Protein AF-0000000075737138 (afdb_homodimer)

Secondary structure (DSSP, 8-state):
--HHHHS-HHHHHHHHHHHHHHHHHHHHHHH-HHHHHHHHHHHHHHHHHHHHHHHHHTSTT---HHHHHTTHHHHHGGGTEEEEEEEEETTEEEEEEEEEHHHHHHHHTT-GGGHIIIIITHHHHHHHHH-TTEEEE----TTTT-SSEEEEEEE-HHHH-/--HHHHS-HHHHHHHHHHHHHHHHHHHHHHH-HHHHHHHHHHHHHHHHHHHHHHHHHTSTT---HHHHHTTHHHHHGGGTEEEEEEEEETTEEEEEEEEEHHHHHHHHTT-GGGHIIIIITHHHHHHHHH-TTEEEE----TTTT-SSEEEEEEE-HHHH-

Foldseek 3Di:
DPPVVPDAPLRVLLVVVVVVVVVLVVCCVVPNNVVSLVVLLVVQLVVLLVLLQVVQVPDPPGFAQQVVVVCVCSCCPPNQWDKAWDDDDRFWTKIKTQDGVLLVSCVVVVNLVNSCSSPVSSVQSNCCNNPVQKGWDWDDPVSVPDNITITIIGGHPVNVD/DPPVVPDAPLRVLLVVVVVVVVVLVVCCVVPNNVVSLVVLLVVQLVVLLVLLQVVQVPDPPGFAQQVVVVCVCRCCPPNQWDKAWDDDDRFWTKIKTQDGVLLVSCVVVVNLVNSCSSPVSSVQSNCCNNPVQKGWDWDDPVSVPDNITITIIGGHPVRVD

InterPro domains:
  IPR026002 L-2-amino-thiazoline-4-carboxylic acid hydrolase-like [PF14196] (12-153)

Organism: Rhodopseudomonas palustris (strain ATCC BAA-98 / CGA009) (NCBI:txid258594)

pLDDT: mean 94.56, std 11.15, range [40.03, 98.88]

Nearest PDB structures (foldseek):
  2pwn-assembly1_A-2  TM=5.783E-01  e=2.323E-04  Mus musculus
  2j3t-assembly1_A  TM=5.320E-01  e=1.840E-03  Mus musculus
  2c0j-assembly1_B  TM=4.784E-01  e=2.064E-03  Homo sapiens
  6bde-assembly1_A  TM=4.720E-01  e=4.114E-03  Kordia algicida OT-1
  6bdd-assembly1_A  TM=3.733E-01  e=5.808E-03  Kordia algicida OT-1

Solvent-accessible surface area (backbone atoms only — not comparable to full-atom values): 16900 Å² total; per-residue (Å²): 123,60,75,72,69,67,52,49,52,67,57,49,49,52,53,34,46,65,56,45,48,45,39,46,54,44,34,28,74,76,63,32,61,69,56,31,50,50,47,48,32,51,22,42,33,55,52,19,23,51,49,15,35,55,57,24,73,67,35,84,96,54,49,44,65,59,63,50,60,65,49,48,56,59,66,32,49,92,71,25,41,43,73,49,79,76,44,80,49,90,56,30,43,26,34,34,34,69,43,50,48,62,49,52,48,26,45,75,70,73,36,49,92,48,35,48,42,74,50,61,47,27,55,59,24,21,42,46,33,32,33,72,51,41,44,77,49,66,90,40,33,51,73,79,69,36,90,32,24,46,44,38,34,35,50,40,69,87,62,73,108,123,59,75,72,68,67,53,50,54,68,58,48,49,50,53,33,47,63,55,45,49,44,37,48,54,42,34,28,75,74,63,32,61,69,54,32,49,51,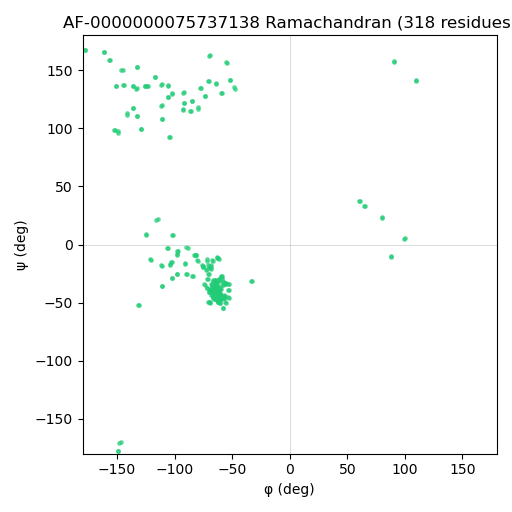47,49,31,50,22,40,33,54,50,21,24,50,49,15,34,56,55,22,72,67,35,83,97,54,51,45,65,59,62,49,59,65,48,49,58,58,66,31,49,92,71,26,39,42,72,48,80,74,43,80,46,90,56,30,44,26,34,35,34,68,44,51,49,64,49,53,48,26,45,75,71,72,35,48,91,48,36,48,43,75,50,60,47,26,56,58,24,21,41,46,34,31,34,72,52,40,44,78,49,64,91,42,34,52,73,79,68,36,90,32,24,47,45,38,35,34,50,40,70,86,64,73,108

Structure (mmCIF, N/CA/C/O backbone):
data_AF-0000000075737138-model_v1
#
loop_
_entity.id
_entity.type
_entity.pdbx_description
1 polymer 'L-2-amino-thiazoline-4-carboxylic acid hydrolase'
#
loop_
_atom_site.group_PDB
_atom_site.id
_atom_site.type_symbol
_atom_site.label_atom_id
_atom_site.label_alt_id
_atom_site.label_comp_id
_atom_site.label_asym_id
_atom_site.label_entity_id
_atom_site.label_seq_id
_atom_site.pdbx_PDB_ins_code
_atom_site.Cartn_x
_atom_site.Cartn_y
_atom_site.Cartn_z
_atom_site.occupancy
_atom_site.B_iso_or_equiv
_atom_site.auth_seq_id
_atom_site.auth_comp_id
_atom_site.auth_asym_id
_atom_site.auth_atom_id
_atom_site.pdbx_PDB_model_num
ATOM 1 N N . MET A 1 1 ? 19.25 6.43 -5.707 1 40.03 1 MET A N 1
ATOM 2 C CA . MET A 1 1 ? 18.047 6.453 -4.887 1 40.03 1 MET A CA 1
ATOM 3 C C . MET A 1 1 ? 17.078 5.367 -5.328 1 40.03 1 MET A C 1
ATOM 5 O O . MET A 1 1 ? 16.922 5.113 -6.523 1 40.03 1 MET A O 1
ATOM 9 N N . SER A 1 2 ? 16.781 4.383 -4.5 1 48.22 2 SER A N 1
ATOM 10 C CA . SER A 1 2 ? 15.93 3.275 -4.918 1 48.22 2 SER A CA 1
ATOM 11 C C . SER A 1 2 ? 14.672 3.777 -5.617 1 48.22 2 SER A C 1
ATOM 13 O O . SER A 1 2 ? 14.242 4.914 -5.395 1 48.22 2 SER A O 1
ATOM 15 N N . ALA A 1 3 ? 14.32 3.162 -6.773 1 47.66 3 ALA A N 1
ATOM 16 C CA . ALA A 1 3 ? 13.133 3.531 -7.539 1 47.66 3 ALA A CA 1
ATOM 17 C C . ALA A 1 3 ? 12.008 4.008 -6.617 1 47.66 3 ALA A C 1
ATOM 19 O O . ALA A 1 3 ? 11.273 4.941 -6.953 1 47.66 3 ALA A O 1
ATOM 20 N N . ASP A 1 4 ? 12 3.426 -5.426 1 54.06 4 ASP A N 1
ATOM 21 C CA . ASP A 1 4 ? 10.953 3.789 -4.477 1 54.06 4 ASP A CA 1
ATOM 22 C C . ASP A 1 4 ? 11.219 5.164 -3.869 1 54.06 4 ASP A C 1
ATOM 24 O O . ASP A 1 4 ? 10.281 5.855 -3.455 1 54.06 4 ASP A O 1
ATOM 28 N N . GLN A 1 5 ? 12.469 5.578 -3.994 1 59.56 5 GLN A N 1
ATOM 29 C CA . GLN A 1 5 ? 12.812 6.887 -3.447 1 59.56 5 GLN A CA 1
ATOM 30 C C . GLN A 1 5 ? 12.438 8.008 -4.418 1 59.56 5 GLN A C 1
ATOM 32 O O . GLN A 1 5 ? 12.273 9.156 -4.012 1 59.56 5 GLN A O 1
ATOM 37 N N . GLU A 1 6 ? 12.102 7.551 -5.492 1 67.44 6 GLU A N 1
ATOM 38 C CA . GLU A 1 6 ? 11.836 8.57 -6.5 1 67.44 6 GLU A CA 1
ATOM 39 C C . GLU A 1 6 ? 10.336 8.719 -6.758 1 67.44 6 GLU A C 1
ATOM 41 O O . GLU A 1 6 ? 9.898 9.68 -7.391 1 67.44 6 GLU A O 1
ATOM 46 N N . LEU A 1 7 ? 9.648 7.945 -6.137 1 86.81 7 LEU A N 1
ATOM 47 C CA . LEU A 1 7 ? 8.203 7.984 -6.348 1 86.81 7 LEU A CA 1
ATOM 48 C C . LEU A 1 7 ? 7.57 9.125 -5.559 1 86.81 7 LEU A C 1
ATOM 50 O O . LEU A 1 7 ? 7.832 9.281 -4.363 1 86.81 7 LEU A O 1
ATOM 54 N N . GLY A 1 8 ? 6.977 10.078 -6.242 1 91.06 8 GLY A N 1
ATOM 55 C CA . GLY A 1 8 ? 6.254 11.141 -5.559 1 91.06 8 GLY A CA 1
ATOM 56 C C . GLY A 1 8 ? 5.199 10.617 -4.605 1 91.06 8 GLY A C 1
ATOM 57 O O . GLY A 1 8 ? 4.688 9.516 -4.777 1 91.06 8 GLY A O 1
ATOM 58 N N . ILE A 1 9 ? 4.883 11.43 -3.652 1 95.25 9 ILE A N 1
ATOM 59 C CA . ILE A 1 9 ? 3.973 11.031 -2.586 1 95.25 9 ILE A CA 1
ATOM 60 C C . ILE A 1 9 ? 2.611 10.664 -3.176 1 95.25 9 ILE A C 1
ATOM 62 O O . ILE A 1 9 ? 1.966 9.719 -2.727 1 95.25 9 ILE A O 1
ATOM 66 N N . LEU A 1 10 ? 2.15 11.406 -4.215 1 96.69 10 LEU A N 1
ATOM 67 C CA . LEU A 1 10 ? 0.867 11.117 -4.844 1 96.69 10 LEU A CA 1
ATOM 68 C C . LEU A 1 10 ? 0.854 9.711 -5.434 1 96.69 10 LEU A C 1
ATOM 70 O O . LEU A 1 10 ? -0.086 8.945 -5.211 1 96.69 10 LEU A O 1
ATOM 74 N N . ALA A 1 11 ? 1.879 9.383 -6.145 1 95.75 11 ALA A N 1
ATOM 75 C CA . ALA A 1 11 ? 1.975 8.055 -6.746 1 95.75 11 ALA A CA 1
ATOM 76 C C . ALA A 1 11 ? 2.076 6.969 -5.672 1 95.75 11 ALA A C 1
ATOM 78 O O . ALA A 1 11 ? 1.484 5.898 -5.809 1 95.75 11 ALA A O 1
ATOM 79 N N . ARG A 1 12 ? 2.801 7.23 -4.605 1 96.06 12 ARG A N 1
ATOM 80 C CA . ARG A 1 12 ? 2.924 6.293 -3.498 1 96.06 12 ARG A CA 1
ATOM 81 C C . ARG A 1 12 ? 1.571 6.039 -2.84 1 96.06 12 ARG A C 1
ATOM 83 O O . ARG A 1 12 ? 1.22 4.895 -2.551 1 96.06 12 ARG A O 1
ATOM 90 N N . ARG A 1 13 ? 0.84 7.109 -2.668 1 97.38 13 ARG A N 1
ATOM 91 C CA . ARG A 1 13 ? -0.48 6.996 -2.057 1 97.38 13 ARG A CA 1
ATOM 92 C C . ARG A 1 13 ? -1.426 6.191 -2.941 1 97.38 13 ARG A C 1
ATOM 94 O O . ARG A 1 13 ? -2.293 5.473 -2.439 1 97.38 13 ARG A O 1
ATOM 101 N N . ARG A 1 14 ? -1.269 6.348 -4.238 1 97.19 14 ARG A N 1
ATOM 102 C CA . ARG A 1 14 ? -2.098 5.57 -5.156 1 97.19 14 ARG A CA 1
ATOM 103 C C . ARG A 1 14 ? -1.817 4.078 -5.016 1 97.19 14 ARG A C 1
ATOM 105 O O . ARG A 1 14 ? -2.746 3.27 -4.973 1 97.19 14 ARG A O 1
ATOM 112 N N . ILE A 1 15 ? -0.57 3.721 -4.926 1 96.62 15 ILE A N 1
ATOM 113 C CA . ILE A 1 15 ? -0.183 2.326 -4.75 1 96.62 15 ILE A CA 1
ATOM 114 C C . ILE A 1 15 ? -0.725 1.804 -3.422 1 96.62 15 ILE A C 1
ATOM 116 O O . ILE A 1 15 ? -1.31 0.719 -3.365 1 96.62 15 ILE A O 1
ATOM 120 N N . GLU A 1 16 ? -0.57 2.586 -2.361 1 97.75 16 GLU A N 1
ATOM 121 C CA . GLU A 1 16 ? -1.092 2.213 -1.051 1 97.75 16 GLU A CA 1
ATOM 122 C C . GLU A 1 16 ? -2.607 2.037 -1.09 1 97.75 16 GLU A C 1
ATOM 124 O O . GLU A 1 16 ? -3.137 1.047 -0.581 1 97.75 16 GLU A O 1
ATOM 129 N N . ALA A 1 17 ? -3.268 2.949 -1.736 1 98.25 17 ALA A N 1
ATOM 130 C CA . ALA A 1 17 ? -4.727 2.895 -1.829 1 98.25 17 ALA A CA 1
ATOM 131 C C . ALA A 1 17 ? -5.18 1.645 -2.578 1 98.25 17 ALA A C 1
ATOM 133 O O . ALA A 1 17 ? -6.234 1.084 -2.279 1 98.25 17 ALA A O 1
ATOM 134 N N . GLY A 1 18 ? -4.414 1.254 -3.535 1 97 18 GLY A N 1
ATOM 135 C CA . GLY A 1 18 ? -4.73 0.067 -4.312 1 97 18 GLY A CA 1
ATOM 136 C C . GLY A 1 18 ? -4.863 -1.184 -3.463 1 97 18 GLY A C 1
ATOM 137 O O . GLY A 1 18 ? -5.668 -2.068 -3.773 1 97 18 GLY A O 1
ATOM 138 N N . VAL A 1 19 ? -4.113 -1.251 -2.381 1 97.38 19 VAL A N 1
ATOM 139 C CA . VAL A 1 19 ? -4.199 -2.438 -1.538 1 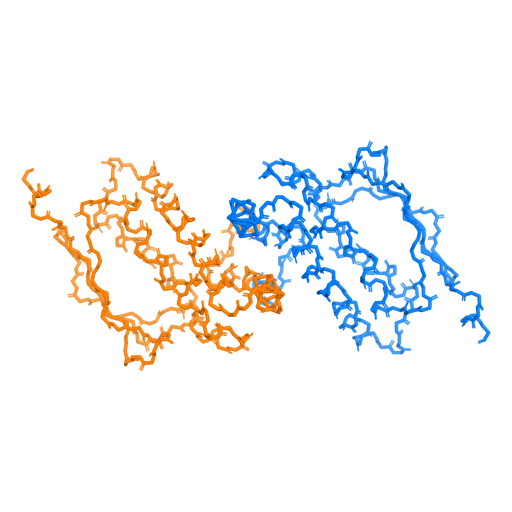97.38 19 VAL A CA 1
ATOM 140 C C . VAL A 1 19 ? -5.133 -2.168 -0.361 1 97.38 19 VAL A C 1
ATOM 142 O O . VAL A 1 19 ? -5.73 -3.096 0.193 1 97.38 19 VAL A O 1
ATOM 145 N N . ILE A 1 20 ? -5.301 -0.949 0.048 1 98.5 20 ILE A N 1
ATOM 146 C CA . ILE A 1 20 ? -6.207 -0.611 1.141 1 98.5 20 ILE A CA 1
ATOM 147 C C . ILE A 1 20 ? -7.648 -0.879 0.719 1 98.5 20 ILE A C 1
ATOM 149 O O . ILE A 1 20 ? -8.461 -1.34 1.522 1 98.5 20 ILE A O 1
ATOM 153 N N . LYS A 1 21 ? -7.965 -0.62 -0.532 1 98.5 21 LYS A N 1
ATOM 154 C CA . LYS A 1 21 ? -9.344 -0.729 -1.012 1 98.5 21 LYS A CA 1
ATOM 155 C C . LYS A 1 21 ? -9.891 -2.135 -0.79 1 98.5 21 LYS A C 1
ATOM 157 O O . LYS A 1 21 ? -10.914 -2.311 -0.126 1 98.5 21 LYS A O 1
ATOM 162 N N . PRO A 1 22 ? -9.219 -3.176 -1.273 1 98.44 22 PRO A N 1
ATOM 163 C CA . PRO A 1 22 ? -9.781 -4.504 -1.024 1 98.44 22 PRO A CA 1
ATOM 164 C C . PRO A 1 22 ? -9.797 -4.871 0.458 1 98.44 22 PRO A C 1
ATOM 166 O O . PRO A 1 22 ? -10.688 -5.602 0.907 1 98.44 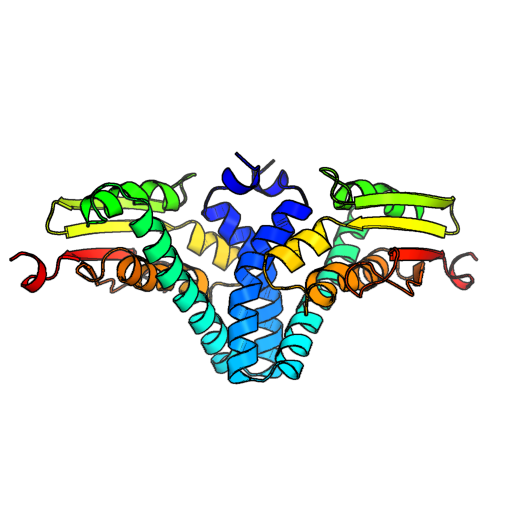22 PRO A O 1
ATOM 169 N N . ILE A 1 23 ? -8.852 -4.422 1.265 1 98.69 23 ILE A N 1
ATOM 170 C CA . ILE A 1 23 ? -8.867 -4.676 2.701 1 98.69 23 ILE A CA 1
ATOM 171 C C . ILE A 1 23 ? -10.086 -3.994 3.328 1 98.69 23 ILE A C 1
ATOM 173 O O . ILE A 1 23 ? -10.82 -4.613 4.098 1 98.69 23 ILE A O 1
ATOM 177 N N . TYR A 1 24 ? -10.312 -2.756 2.943 1 98.88 24 TYR A N 1
ATOM 178 C CA . TYR A 1 24 ? -11.445 -1.994 3.455 1 98.88 24 TYR A CA 1
ATOM 179 C C . TYR A 1 24 ? -12.758 -2.666 3.09 1 98.88 24 TYR A C 1
ATOM 181 O O . TYR A 1 24 ? -13.641 -2.816 3.938 1 98.88 24 TYR A O 1
ATOM 189 N N . GLU A 1 25 ? -12.898 -3.1 1.864 1 98.62 25 GLU A N 1
ATOM 190 C CA . GLU A 1 25 ? -14.117 -3.764 1.415 1 98.62 25 GLU A CA 1
ATOM 191 C C . GLU A 1 25 ? -14.359 -5.055 2.191 1 98.62 25 GLU A C 1
ATOM 193 O O . GLU A 1 25 ? -15.492 -5.352 2.576 1 98.62 25 GLU A O 1
ATOM 198 N N 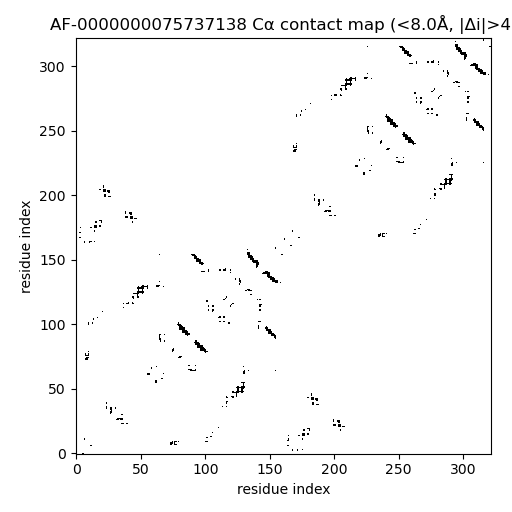. THR A 1 26 ? -13.32 -5.777 2.424 1 98.81 26 THR A N 1
ATOM 199 C CA . THR A 1 26 ? -13.438 -7.004 3.201 1 98.81 26 THR A CA 1
ATOM 200 C C . THR A 1 26 ? -13.828 -6.699 4.645 1 98.81 26 THR A C 1
ATOM 202 O O . THR A 1 26 ? -14.688 -7.371 5.215 1 98.81 26 THR A O 1
ATOM 205 N N . LEU A 1 27 ? -13.211 -5.66 5.262 1 98.88 27 LEU A N 1
ATOM 206 C CA . LEU A 1 27 ? -13.562 -5.258 6.617 1 98.88 27 LEU A CA 1
ATOM 207 C C . LEU A 1 27 ? -15.023 -4.82 6.691 1 98.88 27 LEU A C 1
ATOM 209 O O . LEU A 1 27 ? -15.734 -5.176 7.633 1 98.88 27 LEU A O 1
ATOM 213 N N . CYS A 1 28 ? -15.461 -4.109 5.684 1 98.81 28 CYS A N 1
ATOM 214 C CA . CYS A 1 28 ? -16.844 -3.662 5.656 1 98.81 28 CYS A CA 1
ATOM 215 C C . CYS A 1 28 ? -17.797 -4.848 5.621 1 98.81 28 CYS A C 1
ATOM 217 O O . CYS A 1 28 ? -18.812 -4.859 6.324 1 98.81 28 CYS A O 1
ATOM 219 N N . ALA A 1 29 ? -17.438 -5.816 4.805 1 98.69 29 ALA A N 1
ATOM 220 C CA . ALA A 1 29 ? -18.312 -6.98 4.637 1 98.69 29 ALA A CA 1
ATOM 221 C C . ALA A 1 29 ? -18.422 -7.777 5.934 1 98.69 29 ALA A C 1
ATOM 223 O O . ALA A 1 29 ? -19.484 -8.305 6.254 1 98.69 29 ALA A O 1
ATOM 224 N N . HIS A 1 30 ? -17.359 -7.75 6.742 1 98.69 30 HIS A N 1
ATOM 225 C CA . HIS A 1 30 ? -17.344 -8.633 7.906 1 98.69 30 HIS A CA 1
ATOM 226 C C . HIS A 1 30 ? -17.672 -7.867 9.18 1 98.69 30 HIS A C 1
ATOM 228 O O . HIS A 1 30 ? -18.25 -8.43 10.109 1 98.69 30 HIS A O 1
ATOM 234 N N . LEU A 1 31 ? -17.328 -6.527 9.203 1 98.62 31 LEU A N 1
ATOM 235 C CA . LEU A 1 31 ? -17.391 -5.82 10.477 1 98.62 31 LEU A CA 1
ATOM 236 C C . LEU A 1 31 ? -18.359 -4.637 10.391 1 98.62 31 LEU A C 1
ATOM 238 O O . LEU A 1 31 ? -18.75 -4.07 11.414 1 98.62 31 LEU A O 1
ATOM 242 N N . GLY A 1 32 ? -18.781 -4.242 9.203 1 98.5 32 GLY A N 1
ATOM 243 C CA . GLY A 1 32 ? -19.547 -3.025 8.984 1 98.5 32 GLY A CA 1
ATOM 244 C C . GLY A 1 32 ? -18.688 -1.816 8.695 1 98.5 32 GLY A C 1
ATOM 245 O O . GLY A 1 32 ? -17.516 -1.775 9.102 1 98.5 32 GLY A O 1
ATOM 246 N N . LYS A 1 33 ? -19.281 -0.834 8.047 1 98.38 33 LYS A N 1
ATOM 247 C CA . LYS A 1 33 ? -18.562 0.348 7.57 1 98.38 33 LYS A CA 1
ATOM 248 C C . LYS A 1 33 ? -17.969 1.14 8.734 1 98.38 33 LYS A C 1
ATOM 250 O O . LYS A 1 33 ? -16.828 1.572 8.672 1 98.38 33 LYS A O 1
ATOM 255 N N . GLU A 1 34 ? -18.703 1.299 9.789 1 98.44 34 GLU A N 1
ATOM 256 C CA . GLU A 1 34 ? -18.266 2.127 10.906 1 98.44 34 GLU A CA 1
ATOM 257 C C . GLU A 1 34 ? -17 1.561 11.555 1 98.44 34 GLU A C 1
ATOM 259 O O . GLU A 1 34 ? -16.031 2.283 11.758 1 98.44 34 GLU A O 1
ATOM 264 N N . GLN A 1 35 ? -17.031 0.262 11.82 1 98.5 35 GLN A N 1
ATOM 265 C CA . GLN A 1 35 ? -15.867 -0.37 12.445 1 98.5 35 GLN A CA 1
ATOM 266 C C . GLN A 1 35 ? -14.688 -0.416 11.484 1 98.5 35 GLN A C 1
ATOM 268 O O . GLN A 1 35 ? -13.539 -0.198 11.891 1 98.5 35 GLN A O 1
ATOM 273 N N . ALA A 1 36 ? -14.953 -0.692 10.227 1 98.81 36 ALA A N 1
ATOM 274 C CA . ALA A 1 36 ? -13.898 -0.705 9.219 1 98.81 36 ALA A CA 1
ATOM 275 C C . ALA A 1 36 ? -13.188 0.647 9.148 1 98.81 36 ALA A C 1
ATOM 277 O O . ALA A 1 36 ? -11.961 0.713 9.156 1 98.81 36 ALA A O 1
ATOM 278 N N . GLN A 1 37 ? -13.961 1.697 9.156 1 98.69 37 GLN A N 1
ATOM 279 C CA . GLN A 1 37 ? -13.414 3.045 9.062 1 98.69 37 GLN A CA 1
ATOM 280 C C . GLN A 1 37 ? -12.625 3.41 10.328 1 98.69 37 GLN A C 1
ATOM 282 O O . GLN A 1 37 ? -11.57 4.039 10.242 1 98.69 37 GLN A O 1
ATOM 287 N N . SER A 1 38 ? -13.148 3.004 11.406 1 98.56 38 SER A N 1
ATOM 288 C CA . SER A 1 38 ? -12.453 3.273 12.664 1 98.56 38 SER A CA 1
ATOM 289 C C . SER A 1 38 ? -11.086 2.605 12.695 1 98.56 38 SER A C 1
ATOM 291 O O . SER A 1 38 ? -10.094 3.236 13.062 1 98.56 38 SER A O 1
ATOM 293 N N . LEU A 1 39 ? -11 1.347 12.281 1 98.62 39 LEU A N 1
ATOM 294 C CA . LEU A 1 39 ? -9.758 0.582 12.312 1 98.62 39 LEU A CA 1
ATOM 295 C C . LEU A 1 39 ? -8.742 1.143 11.32 1 98.62 39 LEU A C 1
ATOM 297 O O . LEU A 1 39 ? -7.574 1.335 11.656 1 98.62 39 LEU A O 1
ATOM 301 N N . ILE A 1 40 ? -9.172 1.48 10.125 1 98.62 40 ILE A N 1
ATOM 302 C CA . ILE A 1 40 ? -8.297 2.055 9.102 1 98.62 40 ILE A CA 1
ATOM 303 C C . ILE A 1 40 ? -7.828 3.436 9.547 1 98.62 40 ILE A C 1
ATOM 305 O O . ILE A 1 40 ? -6.641 3.752 9.453 1 98.62 40 ILE A O 1
ATOM 309 N N . GLY A 1 41 ? -8.773 4.215 10.039 1 98.38 41 GLY A N 1
ATOM 310 C CA . GLY A 1 41 ? -8.43 5.547 10.516 1 98.38 41 GLY A CA 1
ATOM 311 C C . GLY A 1 41 ? -7.387 5.535 11.617 1 98.38 41 GLY A C 1
ATOM 312 O O . GLY A 1 41 ? -6.438 6.32 11.586 1 98.38 41 GLY A O 1
ATOM 313 N N . GLU A 1 42 ? -7.59 4.664 12.562 1 98.12 42 GLU A N 1
ATOM 314 C CA . GLU A 1 42 ? -6.645 4.543 13.664 1 98.12 42 GLU A CA 1
ATOM 315 C C . GLU A 1 42 ? -5.258 4.156 13.164 1 98.12 42 GLU A C 1
ATOM 317 O O . GLU A 1 42 ? -4.254 4.754 13.57 1 98.12 42 GLU A O 1
ATOM 322 N N . ALA A 1 43 ? -5.191 3.166 12.328 1 98 43 ALA A N 1
ATOM 323 C CA . ALA A 1 43 ? -3.914 2.695 11.797 1 98 43 ALA A CA 1
ATOM 324 C C . ALA A 1 43 ? -3.172 3.818 11.078 1 98 43 ALA A C 1
ATOM 326 O O . ALA A 1 43 ? -1.983 4.039 11.32 1 98 43 ALA A O 1
ATOM 327 N N . ILE A 1 44 ? -3.896 4.539 10.25 1 97.81 44 ILE A N 1
ATOM 328 C CA . ILE A 1 44 ? -3.293 5.574 9.422 1 97.81 44 ILE A CA 1
ATOM 329 C C . ILE A 1 44 ? -2.852 6.746 10.289 1 97.81 44 ILE A C 1
ATOM 331 O O . ILE A 1 44 ? -1.769 7.305 10.094 1 97.81 44 ILE A O 1
ATOM 335 N N . ALA A 1 45 ? -3.664 7.113 11.273 1 96.56 45 ALA A N 1
ATOM 336 C CA . ALA A 1 45 ? -3.338 8.227 12.156 1 96.56 45 ALA A CA 1
ATOM 337 C C . ALA A 1 45 ? -2.037 7.969 12.906 1 96.56 45 ALA A C 1
ATOM 339 O O . ALA A 1 45 ? -1.204 8.867 13.055 1 96.56 45 ALA A O 1
ATOM 340 N N . LYS A 1 46 ? -1.884 6.785 13.352 1 94.81 46 LYS A N 1
ATOM 341 C CA . LYS A 1 46 ? -0.673 6.426 14.086 1 94.81 46 LYS A CA 1
ATOM 342 C C . LYS A 1 46 ? 0.563 6.551 13.203 1 94.81 46 LYS A C 1
ATOM 344 O O . LYS A 1 46 ? 1.609 7.027 13.648 1 94.81 46 LYS A O 1
ATOM 349 N N . THR A 1 47 ? 0.419 6.176 12.031 1 96.88 47 THR A N 1
ATOM 350 C CA . THR A 1 47 ? 1.55 6.238 11.109 1 96.88 47 THR A CA 1
ATOM 351 C C . THR A 1 47 ? 1.927 7.684 10.805 1 96.88 47 THR A C 1
ATOM 353 O O . THR A 1 47 ? 3.104 8 10.625 1 96.88 47 THR A O 1
ATOM 356 N N . ALA A 1 48 ? 0.945 8.586 10.758 1 97.56 48 ALA A N 1
ATOM 357 C CA . ALA A 1 48 ? 1.193 9.992 10.453 1 97.56 48 ALA A CA 1
ATOM 358 C C . ALA A 1 48 ? 2.014 10.664 11.555 1 97.56 48 ALA A C 1
ATOM 360 O O . ALA A 1 48 ? 2.918 11.453 11.273 1 97.56 48 ALA A O 1
ATOM 361 N N . VAL A 1 49 ? 1.718 10.336 12.836 1 97.75 49 VAL A N 1
ATOM 362 C CA . VAL A 1 49 ? 2.461 10.883 13.961 1 97.75 49 VAL A CA 1
ATOM 363 C C . VAL A 1 49 ? 3.914 10.422 13.898 1 97.75 49 VAL A C 1
ATOM 365 O O . VAL A 1 49 ? 4.836 11.219 14.047 1 97.75 49 VAL A O 1
ATOM 368 N N . GLU A 1 50 ? 4.074 9.148 13.633 1 97.38 50 GLU A N 1
ATOM 369 C CA . GLU A 1 50 ? 5.414 8.578 13.539 1 97.38 50 GLU A CA 1
ATOM 370 C C . GLU A 1 50 ? 6.203 9.195 12.391 1 97.38 50 GLU A C 1
ATOM 372 O O . GLU A 1 50 ? 7.395 9.484 12.531 1 97.38 50 GLU A O 1
ATOM 377 N N . ALA A 1 51 ? 5.543 9.367 11.281 1 97.38 51 ALA A N 1
ATOM 378 C CA . ALA A 1 51 ? 6.195 10.016 10.148 1 97.38 51 ALA A CA 1
ATOM 379 C C . ALA A 1 51 ? 6.656 11.422 10.508 1 97.38 51 ALA A C 1
ATOM 381 O O . ALA A 1 51 ? 7.773 11.82 10.172 1 97.38 51 ALA A O 1
ATOM 382 N N . GLY A 1 52 ? 5.762 12.18 11.156 1 98.12 52 GLY A N 1
ATOM 383 C CA . GLY A 1 52 ? 6.156 13.5 11.617 1 98.12 52 GLY A CA 1
ATOM 384 C C . GLY A 1 52 ? 7.414 13.484 12.469 1 98.12 52 GLY A C 1
ATOM 385 O O . GLY A 1 52 ? 8.328 14.281 12.25 1 98.12 52 GLY A O 1
ATOM 386 N N . ARG A 1 53 ? 7.473 12.539 13.406 1 98.12 53 ARG A N 1
ATOM 387 C CA . ARG A 1 53 ? 8.633 12.406 14.281 1 98.12 53 ARG A CA 1
ATOM 388 C C . ARG A 1 53 ? 9.883 12.062 13.484 1 98.12 53 ARG A C 1
ATOM 390 O O . ARG A 1 53 ? 10.961 12.602 13.75 1 98.12 53 ARG A O 1
ATOM 397 N N . ASP A 1 54 ? 9.703 11.172 12.586 1 97.5 54 ASP A N 1
ATOM 398 C CA . ASP A 1 54 ? 10.836 10.75 11.773 1 97.5 54 ASP A CA 1
ATOM 399 C C . ASP A 1 54 ? 11.398 11.922 10.969 1 97.5 54 ASP A C 1
ATOM 401 O O . ASP A 1 54 ? 12.617 12.094 10.875 1 97.5 54 ASP A O 1
ATOM 405 N N . PHE A 1 55 ? 10.547 12.719 10.352 1 97.62 55 PHE A N 1
ATOM 406 C CA . PHE A 1 55 ? 10.984 13.875 9.578 1 97.62 55 PHE A CA 1
ATOM 407 C C . PHE A 1 55 ? 11.648 14.914 10.477 1 97.62 55 PHE A C 1
ATOM 409 O O . PHE A 1 55 ? 12.664 15.5 10.109 1 97.62 55 PHE A O 1
ATOM 416 N N . ALA A 1 56 ? 11.031 15.117 11.648 1 98.25 56 ALA A N 1
ATOM 417 C CA . ALA A 1 56 ? 11.586 16.094 12.586 1 98.25 56 ALA A CA 1
ATOM 418 C C . ALA A 1 56 ? 13 15.711 13 1 98.25 56 ALA A C 1
ATOM 420 O O . ALA A 1 56 ? 13.875 16.578 13.117 1 98.25 56 ALA A O 1
ATOM 421 N N . ALA A 1 57 ? 13.234 14.414 13.172 1 97.81 57 ALA A N 1
ATOM 422 C CA . ALA A 1 57 ? 14.516 13.898 13.648 1 97.81 57 ALA A CA 1
ATOM 423 C C . ALA A 1 57 ? 15.625 14.141 12.625 1 97.81 57 ALA A C 1
ATOM 425 O O . ALA A 1 57 ? 16.812 14.117 12.969 1 97.81 57 ALA A O 1
ATOM 426 N N . ARG A 1 58 ? 15.227 14.469 11.445 1 96.44 58 ARG A N 1
ATOM 427 C CA . ARG A 1 58 ? 16.203 14.633 10.375 1 96.44 58 ARG A CA 1
ATOM 428 C C . ARG A 1 58 ? 16.578 16.094 10.195 1 96.44 58 ARG A C 1
ATOM 430 O O . ARG A 1 58 ? 17.453 16.422 9.398 1 96.44 58 ARG A O 1
ATOM 437 N N . VAL A 1 59 ? 15.953 16.984 10.875 1 97.06 59 VAL A N 1
ATOM 438 C CA . VAL A 1 59 ? 16.188 18.406 10.711 1 97.06 59 VAL A CA 1
ATOM 439 C C . VAL A 1 59 ? 17.359 18.844 11.594 1 97.06 59 VAL A C 1
ATOM 441 O O . VAL A 1 59 ? 17.266 18.812 12.82 1 97.06 59 VAL A O 1
ATOM 444 N N . PRO A 1 60 ? 18.391 19.25 10.922 1 94.31 60 PRO A N 1
ATOM 445 C CA . PRO A 1 60 ? 19.469 19.797 11.742 1 94.31 60 PRO A CA 1
ATOM 446 C C . PRO A 1 60 ? 19.047 20.984 12.586 1 94.31 60 PRO A C 1
ATOM 448 O O . PRO A 1 60 ? 18.438 21.922 12.07 1 94.31 60 PRO A O 1
ATOM 451 N N . GLY A 1 61 ? 19.344 21.031 13.945 1 93.69 61 GLY A N 1
ATOM 452 C CA . GLY A 1 61 ? 19.031 22.156 14.812 1 93.69 61 GLY A CA 1
ATOM 453 C C . GLY A 1 61 ? 17.641 22.078 15.414 1 93.69 61 GLY A C 1
ATOM 454 O O . GLY A 1 61 ? 17.25 22.922 16.219 1 93.69 61 GLY A O 1
ATOM 455 N N . GLY A 1 62 ? 16.828 21.125 14.914 1 95.12 62 GLY A N 1
ATOM 456 C CA . GLY A 1 62 ? 15.508 20.922 15.484 1 95.12 62 GLY A CA 1
ATOM 457 C C . GLY A 1 62 ? 14.383 21.375 14.562 1 95.12 62 GLY A C 1
ATOM 458 O O . GLY A 1 62 ? 14.508 22.391 13.883 1 95.12 62 GLY A O 1
ATOM 459 N N . ALA A 1 63 ? 13.391 20.703 14.523 1 97 63 ALA A N 1
ATOM 460 C CA . ALA A 1 63 ? 12.227 21 13.695 1 97 63 ALA A CA 1
ATOM 461 C C . ALA A 1 63 ? 11.477 22.234 14.219 1 97 63 ALA A C 1
ATOM 463 O O . ALA A 1 63 ? 11.391 22.438 15.43 1 97 63 ALA A O 1
ATOM 464 N N . ASP A 1 64 ? 11.031 23.016 13.328 1 96.5 64 ASP A N 1
ATOM 465 C CA . ASP A 1 64 ? 10.18 24.156 13.633 1 96.5 64 ASP A CA 1
ATOM 466 C C . ASP A 1 64 ? 9.211 24.453 12.484 1 96.5 64 ASP A C 1
ATOM 468 O O . ASP A 1 64 ? 9.156 23.703 11.508 1 96.5 64 ASP A O 1
ATOM 472 N N . ILE A 1 65 ? 8.422 25.516 12.641 1 97.38 65 ILE A N 1
ATOM 473 C CA . ILE A 1 65 ? 7.367 25.797 11.672 1 97.38 65 ILE A CA 1
ATOM 474 C C . ILE A 1 65 ? 7.984 26.172 10.328 1 97.38 65 ILE A C 1
ATOM 476 O O . ILE A 1 65 ? 7.422 25.875 9.273 1 97.38 65 ILE A O 1
ATOM 480 N N . ARG A 1 66 ? 9.148 26.781 10.297 1 96.06 66 ARG A N 1
ATOM 481 C CA . ARG A 1 66 ? 9.82 27.141 9.055 1 96.06 66 ARG A CA 1
ATOM 482 C C . ARG A 1 66 ? 10.305 25.906 8.312 1 96.06 66 ARG A C 1
ATOM 484 O O . ARG A 1 66 ? 10.094 25.781 7.102 1 96.06 66 ARG A O 1
ATOM 491 N N . SER A 1 67 ? 10.969 25.094 9.055 1 97.25 67 SER A N 1
ATOM 492 C CA . SER A 1 67 ? 11.422 23.844 8.43 1 97.25 67 SER A CA 1
ATOM 493 C C . SER A 1 67 ? 10.234 23 7.961 1 97.25 67 SER A C 1
ATOM 495 O O . SER A 1 67 ? 10.336 22.281 6.969 1 97.25 67 SER A O 1
ATOM 497 N N . PHE A 1 68 ? 9.109 23.094 8.656 1 98.19 68 PHE A N 1
ATOM 498 C CA . PHE A 1 68 ? 7.898 22.406 8.234 1 98.19 68 PHE A CA 1
ATOM 499 C C . PHE A 1 68 ? 7.387 22.969 6.914 1 98.19 68 PHE A C 1
ATOM 501 O O . PHE A 1 68 ? 7.031 22.219 6.008 1 98.19 68 PHE A O 1
ATOM 508 N N . ALA A 1 69 ? 7.32 24.219 6.805 1 97.88 69 ALA A N 1
ATOM 509 C CA . ALA A 1 69 ? 6.855 24.875 5.582 1 97.88 69 ALA A CA 1
ATOM 510 C C . ALA A 1 69 ? 7.676 24.422 4.379 1 97.88 69 ALA A C 1
ATOM 512 O O . ALA A 1 69 ? 7.145 24.281 3.271 1 97.88 69 ALA A O 1
ATOM 513 N N . GLU A 1 70 ? 8.914 24.156 4.598 1 96.31 70 GLU A N 1
ATOM 514 C CA . GLU A 1 70 ? 9.805 23.719 3.521 1 96.31 70 GLU A CA 1
ATOM 515 C C . GLU A 1 70 ? 9.453 22.312 3.039 1 96.31 70 GLU A C 1
ATOM 517 O O . GLU A 1 70 ? 9.82 21.922 1.931 1 96.31 70 GLU A O 1
ATOM 522 N N . LEU A 1 71 ? 8.766 21.578 3.828 1 96.5 71 LEU A N 1
ATOM 523 C CA . LEU A 1 71 ? 8.391 20.219 3.457 1 96.5 71 LEU A CA 1
ATOM 524 C C . LEU A 1 71 ? 7.195 20.203 2.514 1 96.5 71 LEU A C 1
ATOM 526 O O . LEU A 1 71 ? 6.891 19.188 1.891 1 96.5 71 LEU A O 1
ATOM 530 N N . GLN A 1 72 ? 6.531 21.312 2.406 1 96.56 72 GLN A N 1
ATOM 531 C CA . GLN A 1 72 ? 5.305 21.375 1.614 1 96.56 72 GLN A CA 1
ATOM 532 C C . GLN A 1 72 ? 5.539 20.844 0.202 1 96.56 72 GLN A C 1
ATOM 534 O O . GLN A 1 72 ? 4.656 20.219 -0.386 1 96.56 72 GLN A O 1
ATOM 539 N N . LYS A 1 73 ? 6.684 21.062 -0.324 1 95.62 73 LYS A N 1
ATOM 540 C CA . LYS A 1 73 ? 7.016 20.672 -1.688 1 95.62 73 LYS A CA 1
ATOM 541 C C . LYS A 1 73 ? 6.867 19.156 -1.867 1 95.62 73 LYS A C 1
ATOM 543 O O . LYS A 1 73 ? 6.594 18.688 -2.973 1 95.62 73 LYS A O 1
ATOM 548 N N . LEU A 1 74 ? 7.02 18.406 -0.819 1 95.12 74 LEU A N 1
ATOM 549 C CA . LEU A 1 74 ? 6.883 16.953 -0.887 1 95.12 74 LEU A CA 1
ATOM 550 C C . LEU A 1 74 ? 5.457 16.562 -1.247 1 95.12 74 LEU A C 1
ATOM 552 O O . LEU A 1 74 ? 5.242 15.633 -2.029 1 95.12 74 LEU A O 1
ATOM 556 N N . TRP A 1 75 ? 4.449 17.281 -0.747 1 96.62 75 TRP A N 1
ATOM 557 C CA . TRP A 1 75 ? 3.045 16.938 -0.947 1 96.62 75 TRP A CA 1
ATOM 558 C C . TRP A 1 75 ? 2.492 17.625 -2.193 1 96.62 75 TRP A C 1
ATOM 560 O O . TRP A 1 75 ? 1.458 17.219 -2.725 1 96.62 75 TRP A O 1
ATOM 570 N N . THR A 1 76 ? 3.201 18.641 -2.684 1 96.88 76 THR A N 1
ATOM 571 C CA . THR A 1 76 ? 2.721 19.391 -3.846 1 96.88 76 THR A CA 1
ATOM 572 C C . THR A 1 76 ? 3.391 18.891 -5.121 1 96.88 76 THR A C 1
ATOM 574 O O . THR A 1 76 ? 3.002 19.266 -6.227 1 96.88 76 THR A O 1
ATOM 577 N N . GLN A 1 77 ? 4.363 18.047 -4.941 1 94.69 77 GLN A N 1
ATOM 578 C CA . GLN A 1 77 ? 5.113 17.547 -6.086 1 94.69 77 GLN A CA 1
ATOM 579 C C . GLN A 1 77 ? 4.18 16.984 -7.156 1 94.69 77 GLN A C 1
ATOM 581 O O . GLN A 1 77 ? 3.133 16.422 -6.836 1 94.69 77 GLN A O 1
ATOM 586 N N . ASP A 1 78 ? 4.516 17.219 -8.5 1 94.25 78 ASP A N 1
ATOM 587 C CA . ASP A 1 78 ? 3.783 16.703 -9.656 1 94.25 78 ASP A CA 1
ATOM 588 C C . ASP A 1 78 ? 2.377 17.297 -9.719 1 94.25 78 ASP A C 1
ATOM 590 O O . ASP A 1 78 ? 1.419 16.609 -10.062 1 94.25 78 ASP A O 1
ATOM 594 N N . ASP A 1 79 ? 2.273 18.531 -9.281 1 95.88 79 ASP A N 1
ATOM 595 C CA . ASP A 1 79 ? 1.02 19.281 -9.328 1 95.88 79 ASP A CA 1
ATOM 596 C C . ASP A 1 79 ? -0.071 18.578 -8.523 1 95.88 79 ASP A C 1
ATOM 598 O O . ASP A 1 79 ? -1.229 18.531 -8.945 1 95.88 79 ASP A O 1
ATOM 602 N N . ALA A 1 80 ? 0.4 18.016 -7.43 1 97.88 80 ALA A N 1
ATOM 603 C CA . ALA A 1 80 ? -0.541 17.25 -6.613 1 97.88 80 ALA A CA 1
ATOM 604 C C . ALA A 1 80 ? -1.526 18.172 -5.902 1 97.88 80 ALA A C 1
ATOM 606 O O . ALA A 1 80 ? -2.664 17.781 -5.629 1 97.88 80 ALA A O 1
ATOM 607 N N . LEU A 1 81 ? -1.072 19.391 -5.605 1 98.56 81 LEU A N 1
ATOM 608 C CA . LEU A 1 81 ? -1.913 20.391 -4.953 1 98.56 81 LEU A CA 1
ATOM 609 C C . LEU A 1 81 ? -1.744 21.75 -5.609 1 98.56 81 LEU A C 1
ATOM 611 O O . LEU A 1 81 ? -0.63 22.141 -5.973 1 98.56 81 LEU A O 1
ATOM 615 N N . GLU A 1 82 ? -2.826 22.422 -5.816 1 98.62 82 GLU A N 1
ATOM 616 C CA . GLU A 1 82 ? -2.783 23.859 -6.082 1 98.62 82 GLU A CA 1
ATOM 617 C C . GLU A 1 82 ? -2.939 24.672 -4.793 1 98.62 82 GLU A C 1
ATOM 619 O O . GLU A 1 82 ? -4.012 24.672 -4.191 1 98.62 82 GLU A O 1
ATOM 624 N N . VAL A 1 83 ? -1.926 25.391 -4.461 1 98.44 83 VAL A N 1
ATOM 625 C CA . VAL A 1 83 ? -1.839 25.984 -3.127 1 98.44 83 VAL A CA 1
ATOM 626 C C . VAL A 1 83 ? -1.683 27.5 -3.234 1 98.44 83 VAL A C 1
ATOM 628 O O . VAL A 1 83 ? -0.993 28 -4.129 1 98.44 83 VAL A O 1
ATOM 631 N N . GLU A 1 84 ? -2.41 28.219 -2.416 1 98.69 84 GLU A N 1
ATOM 632 C CA . GLU A 1 84 ? -2.197 29.641 -2.172 1 98.69 84 GLU A CA 1
ATOM 633 C C . GLU A 1 84 ? -1.683 29.891 -0.757 1 98.69 84 GLU A C 1
ATOM 635 O O . GLU A 1 84 ? -2.436 29.781 0.213 1 98.69 84 GLU A O 1
ATOM 640 N N . VAL A 1 85 ? -0.429 30.25 -0.634 1 98.5 85 VAL A N 1
ATOM 641 C CA . VAL A 1 85 ? 0.149 30.531 0.676 1 98.5 85 VAL A CA 1
ATOM 642 C C . VAL A 1 85 ? -0.294 31.906 1.148 1 98.5 85 VAL A C 1
ATOM 644 O O . VAL A 1 85 ? -0.193 32.875 0.406 1 98.5 85 VAL A O 1
ATOM 647 N N . LEU A 1 86 ? -0.686 31.984 2.354 1 98.62 86 LEU A N 1
ATOM 648 C CA . LEU A 1 86 ? -1.222 33.219 2.914 1 98.62 86 LEU A CA 1
ATOM 649 C C . LEU A 1 86 ? -0.264 33.812 3.943 1 98.62 86 LEU A C 1
ATOM 651 O O . LEU A 1 86 ? -0.227 35.031 4.137 1 98.62 86 LEU A O 1
ATOM 655 N N . ARG A 1 87 ? 0.426 32.969 4.711 1 98.19 87 ARG A N 1
ATOM 656 C CA . ARG A 1 87 ? 1.36 33.344 5.758 1 98.19 87 ARG A CA 1
ATOM 657 C C . ARG A 1 87 ? 2.455 32.312 5.941 1 98.19 87 ARG A C 1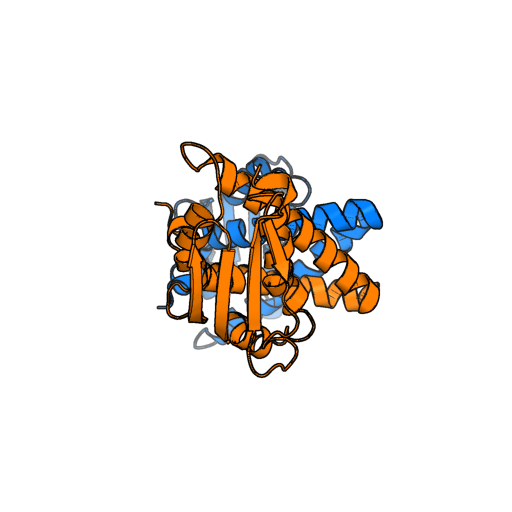
ATOM 659 O O . ARG A 1 87 ? 2.186 31.109 5.91 1 98.19 87 ARG A O 1
ATOM 666 N N . ALA A 1 88 ? 3.65 32.75 6.078 1 97.94 88 ALA A N 1
ATOM 667 C CA . ALA A 1 88 ? 4.781 31.906 6.43 1 97.94 88 ALA A CA 1
ATOM 668 C C . ALA A 1 88 ? 5.82 32.688 7.242 1 97.94 88 ALA A C 1
ATOM 670 O O . ALA A 1 88 ? 6.617 33.438 6.684 1 97.94 88 ALA A O 1
ATOM 671 N N . ASP A 1 89 ? 5.777 32.562 8.477 1 96.75 89 ASP A N 1
ATOM 672 C CA . ASP A 1 89 ? 6.73 33.219 9.375 1 96.75 89 ASP A CA 1
ATOM 673 C C . ASP A 1 89 ? 6.977 32.375 10.617 1 96.75 89 ASP A C 1
ATOM 675 O O . ASP A 1 89 ? 6.59 31.188 10.656 1 96.75 89 ASP A O 1
ATOM 679 N N . ASP A 1 90 ? 7.645 32.844 11.625 1 95.56 90 ASP A N 1
ATOM 680 C CA . ASP A 1 90 ? 8.07 32.062 12.789 1 95.56 90 ASP A CA 1
ATOM 681 C C . ASP A 1 90 ? 6.879 31.719 13.672 1 95.56 90 ASP A C 1
ATOM 683 O O . ASP A 1 90 ? 6.984 30.844 14.539 1 95.56 90 ASP A O 1
ATOM 687 N N . GLY A 1 91 ? 5.762 32.375 13.398 1 96.31 91 GLY A N 1
ATOM 688 C CA . GLY A 1 91 ? 4.602 32.156 14.242 1 96.31 91 GLY A CA 1
ATOM 689 C C . GLY A 1 91 ? 3.562 31.266 13.617 1 96.31 91 GLY A C 1
ATOM 690 O O . GLY A 1 91 ? 2.656 30.781 14.297 1 96.31 91 GLY A O 1
ATOM 691 N N . GLY A 1 92 ? 3.744 31.109 12.266 1 97.94 92 GLY A N 1
ATOM 692 C CA . GLY A 1 92 ? 2.689 30.312 11.656 1 97.94 92 GLY A CA 1
ATOM 693 C C . GLY A 1 92 ? 2.906 30.078 10.172 1 97.94 92 GLY A C 1
ATOM 694 O O . GLY A 1 92 ? 3.783 30.703 9.562 1 97.94 92 GLY A O 1
ATOM 695 N N . PHE A 1 93 ? 2.209 29.234 9.633 1 98.69 93 PHE A N 1
ATOM 696 C CA . PHE A 1 93 ? 2.168 28.844 8.227 1 98.69 93 PHE A CA 1
ATOM 697 C C . PHE A 1 93 ? 0.737 28.562 7.785 1 98.69 93 PHE A C 1
ATOM 699 O O . PHE A 1 93 ? 0.09 27.656 8.297 1 98.69 93 PHE A O 1
ATOM 706 N N . SER A 1 94 ? 0.19 29.422 6.914 1 98.75 94 SER A N 1
ATOM 707 C CA . SER A 1 94 ? -1.197 29.328 6.469 1 98.75 94 SER A CA 1
ATOM 708 C C . SER A 1 94 ? -1.285 29.281 4.945 1 98.75 94 SER A C 1
ATOM 710 O O . SER A 1 94 ? -0.583 30.016 4.254 1 98.75 94 SER A O 1
ATOM 712 N N . TYR A 1 95 ? -2.139 28.391 4.445 1 98.81 95 TYR A N 1
ATOM 713 C CA . TYR A 1 95 ? -2.361 28.312 3.006 1 98.81 95 TYR A CA 1
ATOM 714 C C . TYR A 1 95 ? -3.713 27.688 2.695 1 98.81 95 TYR A C 1
ATOM 716 O O . TYR A 1 95 ? -4.316 27.047 3.557 1 98.81 95 TYR A O 1
ATOM 724 N N . ASP A 1 96 ? -4.199 27.938 1.558 1 98.81 96 ASP A N 1
ATOM 725 C CA . ASP A 1 96 ? -5.398 27.312 1.016 1 98.81 96 ASP A CA 1
ATOM 726 C C . ASP A 1 96 ? -5.055 26.375 -0.14 1 98.81 96 ASP A C 1
ATOM 728 O O . ASP A 1 96 ? -4.215 26.688 -0.98 1 98.81 96 ASP A O 1
ATOM 732 N N . VAL A 1 97 ? -5.707 25.25 -0.129 1 98.88 97 VAL A N 1
ATOM 733 C CA . VAL A 1 97 ? -5.621 24.344 -1.267 1 98.88 97 VAL A CA 1
ATOM 734 C C . VAL A 1 97 ? -6.887 24.453 -2.113 1 98.88 97 VAL A C 1
ATOM 736 O O . VAL A 1 97 ? -7.996 24.281 -1.606 1 98.88 97 VAL A O 1
ATOM 739 N N . HIS A 1 98 ? -6.676 24.625 -3.389 1 98.69 98 HIS A N 1
ATOM 740 C CA . HIS A 1 98 ? -7.82 24.875 -4.258 1 98.69 98 HIS A CA 1
ATOM 741 C C . HIS A 1 98 ? -8.062 23.703 -5.195 1 98.69 98 HIS A C 1
ATOM 743 O O . HIS A 1 98 ? -9.125 23.594 -5.809 1 98.69 98 HIS A O 1
ATOM 749 N N . ARG A 1 99 ? -7.168 22.922 -5.352 1 98.56 99 ARG A N 1
ATOM 750 C CA . ARG A 1 99 ? -7.289 21.656 -6.062 1 98.56 99 ARG A CA 1
ATOM 751 C C . ARG A 1 99 ? -6.414 20.578 -5.426 1 98.56 99 ARG A C 1
ATOM 753 O O . ARG A 1 99 ? -5.277 20.844 -5.035 1 98.56 99 ARG A O 1
ATOM 760 N N . CYS A 1 100 ? -6.918 19.438 -5.301 1 98.62 100 CYS A N 1
ATOM 761 C CA . CYS A 1 100 ? -6.219 18.328 -4.656 1 98.62 100 CYS A CA 1
ATOM 762 C C . CYS A 1 100 ? -6.316 17.062 -5.492 1 98.62 100 CYS A C 1
ATOM 764 O O . CYS A 1 100 ? -7.348 16.391 -5.484 1 98.62 100 CYS A O 1
ATOM 766 N N . ARG A 1 101 ? -5.227 16.625 -6.07 1 98.31 101 ARG A N 1
ATOM 767 C CA . ARG A 1 101 ? -5.207 15.43 -6.902 1 98.31 101 ARG A CA 1
ATOM 768 C C . ARG A 1 101 ? -5.266 14.172 -6.047 1 98.31 101 ARG A C 1
ATOM 770 O O . ARG A 1 101 ? -5.57 13.086 -6.551 1 98.31 101 ARG A O 1
ATOM 777 N N . TYR A 1 102 ? -4.922 14.266 -4.73 1 98.38 102 TYR A N 1
ATOM 778 C CA . TYR A 1 102 ? -5.188 13.148 -3.83 1 98.38 102 TYR A CA 1
ATOM 779 C C . TYR A 1 102 ? -6.68 12.852 -3.768 1 98.38 102 TYR A C 1
ATOM 781 O O . TYR A 1 102 ? -7.094 11.695 -3.93 1 98.38 102 TYR A O 1
ATOM 789 N N . ALA A 1 103 ? -7.441 13.883 -3.545 1 98.38 103 ALA A N 1
ATOM 790 C CA . ALA A 1 103 ? -8.891 13.719 -3.479 1 98.38 103 ALA A CA 1
ATOM 791 C C . ALA A 1 103 ? -9.445 13.172 -4.793 1 98.38 103 ALA A C 1
ATOM 793 O O . ALA A 1 103 ? -10.297 12.281 -4.793 1 98.38 103 ALA A O 1
ATOM 794 N N . GLU A 1 104 ? -9.008 13.758 -5.883 1 98.31 104 GLU A N 1
ATOM 795 C CA . GLU A 1 104 ? -9.422 13.289 -7.199 1 98.31 104 GLU A CA 1
ATOM 796 C C . GLU A 1 104 ? -9.102 11.805 -7.383 1 98.31 104 GLU A C 1
ATOM 798 O O . GLU A 1 104 ? -9.93 11.039 -7.879 1 98.31 104 GLU A O 1
ATOM 803 N N . MET A 1 105 ? -7.938 11.422 -6.98 1 98.12 105 MET A N 1
ATOM 804 C CA . MET A 1 105 ? -7.488 10.039 -7.098 1 98.12 105 MET A CA 1
ATOM 805 C C . MET A 1 105 ? -8.375 9.109 -6.277 1 98.12 105 MET A C 1
ATOM 807 O O . MET A 1 105 ? -8.812 8.062 -6.77 1 98.12 105 MET A O 1
ATOM 811 N N . TYR A 1 106 ? -8.617 9.469 -5.004 1 98.38 106 TYR A N 1
ATOM 812 C CA . TYR A 1 106 ? -9.445 8.625 -4.156 1 98.38 106 TYR A CA 1
ATOM 813 C C . TYR A 1 106 ? -10.852 8.492 -4.723 1 98.38 106 TYR A C 1
ATOM 815 O O . TYR A 1 106 ? -11.453 7.414 -4.664 1 98.38 106 TYR A O 1
ATOM 823 N N . ARG A 1 107 ? -11.391 9.578 -5.27 1 98 107 ARG A N 1
ATOM 824 C CA . ARG A 1 107 ? -12.703 9.516 -5.91 1 98 107 ARG A CA 1
ATOM 825 C C . ARG A 1 107 ? -12.672 8.578 -7.117 1 98 107 ARG A C 1
ATOM 827 O O . ARG A 1 107 ? -13.555 7.73 -7.273 1 98 107 ARG A O 1
ATOM 834 N N . GLU A 1 108 ? -11.711 8.734 -7.93 1 98.12 108 GLU A N 1
ATOM 835 C CA . GLU A 1 108 ? -11.547 7.887 -9.109 1 98.12 108 GLU A CA 1
ATOM 836 C C . GLU A 1 108 ? -11.477 6.414 -8.719 1 98.12 108 GLU A C 1
ATOM 838 O O . GLU A 1 108 ? -11.977 5.551 -9.445 1 98.12 108 GLU A O 1
ATOM 843 N N . MET A 1 109 ? -10.914 6.113 -7.617 1 97.81 109 MET A N 1
ATOM 844 C CA . MET A 1 109 ? -10.664 4.738 -7.191 1 97.81 109 MET A CA 1
ATOM 845 C C . MET A 1 109 ? -11.852 4.184 -6.418 1 97.81 109 MET A C 1
ATOM 847 O O . MET A 1 109 ? -11.82 3.047 -5.941 1 97.81 109 MET A O 1
ATOM 851 N N . GLY A 1 110 ? -12.883 5.012 -6.188 1 97.44 110 GLY A N 1
ATOM 852 C CA . GLY A 1 110 ? -14.047 4.574 -5.434 1 97.44 110 GLY A CA 1
ATOM 853 C C . GLY A 1 110 ? -13.828 4.598 -3.932 1 97.44 110 GLY A C 1
ATOM 854 O O . GLY A 1 110 ? -14.469 3.848 -3.191 1 97.44 110 GLY A O 1
ATOM 855 N N . LEU A 1 111 ? -12.852 5.43 -3.488 1 98.06 111 LEU A N 1
ATOM 856 C CA . LEU A 1 111 ? -12.477 5.48 -2.08 1 98.06 111 LEU A CA 1
ATOM 857 C C . LEU A 1 111 ? -12.805 6.84 -1.475 1 98.06 111 LEU A C 1
ATOM 859 O O . LEU A 1 111 ? -12.234 7.223 -0.451 1 98.06 111 LEU A O 1
ATOM 863 N N . ALA A 1 112 ? -13.68 7.566 -2.039 1 96.81 112 ALA A N 1
ATOM 864 C CA . ALA A 1 112 ? -14.008 8.914 -1.577 1 96.81 112 ALA A CA 1
ATOM 865 C C . ALA A 1 112 ? -14.484 8.891 -0.127 1 96.81 112 ALA A C 1
ATOM 867 O O . ALA A 1 112 ? -14.188 9.805 0.643 1 96.81 112 ALA A O 1
ATOM 868 N N . GLU A 1 113 ? -15.156 7.867 0.231 1 96.88 113 GLU A N 1
ATOM 869 C CA . GLU A 1 113 ? -15.789 7.836 1.548 1 96.88 113 GLU A CA 1
ATOM 870 C C . GLU A 1 113 ? -14.742 7.699 2.654 1 96.88 113 GLU A C 1
ATOM 872 O O . GLU A 1 113 ? -15.031 7.977 3.822 1 96.88 113 GLU A O 1
ATOM 877 N N . ILE A 1 114 ? -13.477 7.25 2.256 1 97.88 114 ILE A N 1
ATOM 878 C CA . ILE A 1 114 ? -12.469 7.117 3.303 1 97.88 114 ILE A CA 1
ATOM 879 C C . ILE A 1 114 ? -11.227 7.922 2.928 1 97.88 114 ILE A C 1
ATOM 881 O O . ILE A 1 114 ? -10.188 7.801 3.57 1 97.88 114 ILE A O 1
ATOM 885 N N . GLY A 1 115 ? -11.328 8.695 1.896 1 98 115 GLY A N 1
ATOM 886 C CA . GLY A 1 115 ? -10.203 9.523 1.499 1 98 115 GLY A CA 1
ATOM 887 C C . GLY A 1 115 ? -9.68 10.398 2.625 1 98 115 GLY A C 1
ATOM 888 O O . GLY A 1 115 ? -8.469 10.586 2.764 1 98 115 GLY A O 1
ATOM 889 N N . HIS A 1 116 ? -10.578 10.953 3.453 1 97.81 116 HIS A N 1
ATOM 890 C CA . HIS A 1 116 ? -10.203 11.812 4.574 1 97.81 116 HIS A CA 1
ATOM 891 C C . HIS A 1 116 ? -9.391 11.039 5.609 1 97.81 116 HIS A C 1
ATOM 893 O O . HIS A 1 116 ? -8.484 11.594 6.23 1 97.81 116 HIS A O 1
ATOM 899 N N . LEU A 1 117 ? -9.617 9.727 5.793 1 97.81 117 LEU A N 1
ATOM 900 C CA . LEU A 1 117 ? -8.852 8.898 6.719 1 97.81 117 LEU A CA 1
ATOM 901 C C . LEU A 1 117 ? -7.461 8.602 6.164 1 97.81 117 LEU A C 1
ATOM 903 O O . LEU A 1 117 ? -6.488 8.547 6.914 1 97.81 117 LEU A O 1
ATOM 907 N N . LEU A 1 118 ? -7.406 8.477 4.848 1 97.88 118 LEU A N 1
ATOM 908 C CA . LEU A 1 118 ? -6.184 8.016 4.199 1 97.88 118 LEU A CA 1
ATOM 909 C C . LEU A 1 118 ? -5.223 9.172 3.967 1 97.88 118 LEU A C 1
ATOM 911 O O . LEU A 1 118 ? -4.012 8.969 3.861 1 97.88 118 LEU A O 1
ATOM 915 N N . SER A 1 119 ? -5.762 10.352 3.844 1 97.5 119 SER A N 1
ATOM 916 C CA . SER A 1 119 ? -4.887 11.453 3.461 1 97.5 119 SER A CA 1
ATOM 917 C C . SER A 1 119 ? -5.094 12.664 4.367 1 97.5 119 SER A C 1
ATOM 919 O O . SER A 1 119 ? -4.172 13.086 5.07 1 97.5 119 SER A O 1
ATOM 921 N N . CYS A 1 120 ? -6.301 13.164 4.57 1 97.69 120 CYS A N 1
ATOM 922 C CA . CYS A 1 120 ? -6.559 14.438 5.23 1 97.69 120 CYS A CA 1
ATOM 923 C C . CYS A 1 120 ? -6.199 14.367 6.711 1 97.69 120 CYS A C 1
ATOM 925 O O . CYS A 1 120 ? -5.594 15.297 7.25 1 97.69 120 CYS A O 1
ATOM 927 N N . ASN A 1 121 ? -6.523 13.273 7.273 1 95.25 121 ASN A N 1
ATOM 928 C CA . ASN A 1 121 ? -6.301 13.156 8.711 1 95.25 121 ASN A CA 1
ATOM 929 C C . ASN A 1 121 ? -4.816 13.023 9.039 1 95.25 121 ASN A C 1
ATOM 931 O O . ASN A 1 121 ? -4.41 13.234 10.18 1 95.25 121 ASN A O 1
ATOM 935 N N . ARG A 1 122 ? -4.02 12.617 8.133 1 97.56 122 ARG A N 1
ATOM 936 C CA . ARG A 1 122 ? -2.58 12.516 8.336 1 97.56 122 ARG A CA 1
ATOM 937 C C . ARG A 1 122 ? -1.982 13.875 8.703 1 97.56 122 ARG A C 1
ATOM 939 O O . ARG A 1 122 ? -0.958 13.945 9.383 1 97.56 122 ARG A O 1
ATOM 946 N N . ASP A 1 123 ? -2.609 14.938 8.242 1 97.88 123 ASP A N 1
ATOM 947 C CA . ASP A 1 123 ? -2.078 16.281 8.438 1 97.88 123 ASP A CA 1
ATOM 948 C C . ASP A 1 123 ? -1.973 16.625 9.922 1 97.88 123 ASP A C 1
ATOM 950 O O . ASP A 1 123 ? -0.959 17.156 10.367 1 97.88 123 ASP A O 1
ATOM 954 N N . HIS A 1 124 ? -3.035 16.266 10.648 1 97.06 124 HIS A N 1
ATOM 955 C CA . HIS A 1 124 ? -3.031 16.531 12.086 1 97.06 124 HIS A CA 1
ATOM 956 C C . HIS A 1 124 ? -1.979 15.688 12.797 1 97.06 124 HIS A C 1
ATOM 958 O O . HIS A 1 124 ? -1.23 16.203 13.633 1 97.06 124 HIS A O 1
ATOM 964 N N . GLY A 1 125 ? -1.935 14.438 12.445 1 97.31 125 GLY A N 1
ATOM 965 C CA . GLY A 1 125 ? -0.942 13.562 13.055 1 97.31 125 GLY A CA 1
ATOM 966 C C . GLY A 1 125 ? 0.484 13.961 12.719 1 97.31 125 GLY A C 1
ATOM 967 O O . GLY A 1 125 ? 1.355 13.945 13.594 1 97.31 125 GLY A O 1
ATOM 968 N N . PHE A 1 126 ? 0.748 14.344 11.523 1 98.44 126 PHE A N 1
ATOM 969 C CA . PHE A 1 126 ? 2.096 14.68 11.078 1 98.44 126 PHE A CA 1
ATOM 970 C C . PHE A 1 126 ? 2.641 15.867 11.875 1 98.44 126 PHE A C 1
ATOM 972 O O . PHE A 1 126 ? 3.756 15.812 12.391 1 98.44 126 PHE A O 1
ATOM 979 N N . ILE A 1 127 ? 1.835 16.953 11.977 1 98.56 127 ILE A N 1
ATOM 980 C CA . ILE A 1 127 ? 2.34 18.141 12.648 1 98.56 127 ILE A CA 1
ATOM 981 C C . ILE A 1 127 ? 2.529 17.859 14.133 1 98.56 127 ILE A C 1
ATOM 983 O O . ILE A 1 127 ? 3.469 18.359 14.758 1 98.56 127 ILE A O 1
ATOM 987 N N . GLU A 1 128 ? 1.61 17.031 14.688 1 97.44 128 GLU A N 1
ATOM 988 C CA . GLU A 1 128 ? 1.76 16.641 16.078 1 97.44 128 GLU A CA 1
ATOM 989 C C . GLU A 1 128 ? 3.105 15.969 16.328 1 97.44 128 GLU A C 1
ATOM 991 O O . GLU A 1 128 ? 3.781 16.25 17.312 1 97.44 128 GLU A O 1
ATOM 996 N N . GLY A 1 129 ? 3.512 15.062 15.484 1 97.88 129 GLY A N 1
ATOM 997 C CA . GLY A 1 129 ? 4.797 14.391 15.586 1 97.88 129 GLY A CA 1
ATOM 998 C C . GLY A 1 129 ? 5.969 15.281 15.234 1 97.88 129 GLY A C 1
ATOM 999 O O . GLY A 1 129 ? 7.023 15.211 15.867 1 97.88 129 GLY A O 1
ATOM 1000 N N . TYR A 1 130 ? 5.789 16.125 14.266 1 98.5 130 TYR A N 1
ATOM 1001 C CA . TYR A 1 130 ? 6.863 16.953 13.734 1 98.5 130 TYR A CA 1
ATOM 1002 C C . TYR A 1 130 ? 7.262 18.031 14.727 1 98.5 130 TYR A C 1
ATOM 1004 O O . TYR A 1 130 ? 8.445 18.219 15.008 1 98.5 130 TYR A O 1
ATOM 1012 N N . ASP A 1 131 ? 6.289 18.781 15.281 1 97.94 131 ASP A N 1
ATOM 1013 C CA . ASP A 1 131 ? 6.504 19.844 16.266 1 97.94 131 ASP A CA 1
ATOM 1014 C C . ASP A 1 131 ? 5.281 20.016 17.156 1 97.94 131 ASP A C 1
ATOM 1016 O O . ASP A 1 131 ? 4.324 20.703 16.797 1 97.94 131 ASP A O 1
ATOM 1020 N N . PRO A 1 132 ? 5.316 19.453 18.312 1 96.25 132 PRO A N 1
ATOM 1021 C CA . PRO A 1 132 ? 4.148 19.469 19.203 1 96.25 132 PRO A CA 1
ATOM 1022 C C . PRO A 1 132 ? 3.768 20.891 19.641 1 96.25 132 PRO A C 1
ATOM 1024 O O . PRO A 1 132 ? 2.691 21.094 20.203 1 96.25 132 PRO A O 1
ATOM 1027 N N . ARG A 1 133 ? 4.605 21.875 19.391 1 97.12 133 ARG A N 1
ATOM 1028 C CA . ARG A 1 133 ? 4.312 23.266 19.734 1 97.12 133 ARG A CA 1
ATOM 1029 C C . ARG A 1 133 ? 3.43 23.906 18.672 1 97.12 133 ARG A C 1
ATOM 1031 O O . ARG A 1 133 ? 2.963 25.047 18.859 1 97.12 133 ARG A O 1
ATOM 1038 N N . VAL A 1 134 ? 3.223 23.219 17.562 1 98 134 VAL A N 1
ATOM 1039 C CA . VAL A 1 134 ? 2.439 23.75 16.453 1 98 134 VAL A CA 1
ATOM 1040 C C . VAL A 1 134 ? 1.072 23.078 16.406 1 98 134 VAL A C 1
ATOM 1042 O O . VAL A 1 134 ? 0.972 21.859 16.578 1 98 134 VAL A O 1
ATOM 1045 N N . GLU A 1 135 ? 0.031 23.844 16.203 1 97.75 135 GLU A N 1
ATOM 1046 C CA . GLU A 1 135 ? -1.325 23.328 16.062 1 97.75 135 GLU A CA 1
ATOM 1047 C C . GLU A 1 135 ? -1.894 23.625 14.68 1 97.75 135 GLU A C 1
ATOM 1049 O O . GLU A 1 135 ? -1.67 24.719 14.133 1 97.75 135 GLU A O 1
ATOM 1054 N N . LEU A 1 136 ? -2.664 22.688 14.18 1 98.38 136 LEU A N 1
ATOM 1055 C CA . LEU A 1 136 ? -3.361 22.859 12.906 1 98.38 136 LEU A CA 1
ATOM 1056 C C . LEU A 1 136 ? -4.848 23.109 13.133 1 98.38 136 LEU A C 1
ATOM 1058 O O . LEU A 1 136 ? -5.508 22.359 13.859 1 98.38 136 LEU A O 1
ATOM 1062 N N . THR A 1 137 ? -5.355 24.172 12.57 1 98.38 137 THR A N 1
ATOM 1063 C CA . THR A 1 137 ? -6.789 24.391 12.438 1 98.38 137 THR A CA 1
ATOM 1064 C C . THR A 1 137 ? -7.215 24.297 10.977 1 98.38 137 THR A C 1
ATOM 1066 O O . THR A 1 137 ? -6.688 25.016 10.125 1 98.38 137 THR A O 1
ATOM 1069 N N . ARG A 1 138 ? -8.055 23.422 10.633 1 98.19 138 ARG A N 1
ATOM 1070 C CA . ARG A 1 138 ? -8.633 23.219 9.305 1 98.19 138 ARG A CA 1
ATOM 1071 C C . ARG A 1 138 ? -10.133 22.969 9.398 1 98.19 138 ARG A C 1
ATOM 1073 O O . ARG A 1 138 ? -10.562 21.953 9.961 1 98.19 138 ARG A O 1
ATOM 1080 N N . THR A 1 139 ? -11 23.781 8.859 1 97.31 139 THR A N 1
ATOM 1081 C CA . THR A 1 139 ? -12.438 23.734 9.086 1 97.31 139 THR A CA 1
ATOM 1082 C C . THR A 1 139 ? -13.156 23.125 7.887 1 97.31 139 THR A C 1
ATOM 1084 O O . THR A 1 139 ? -14.328 22.75 7.984 1 97.31 139 THR A O 1
ATOM 1087 N N . ARG A 1 140 ? -12.484 23.062 6.77 1 97.06 140 ARG A N 1
ATOM 1088 C CA . ARG A 1 140 ? -13.062 22.484 5.562 1 97.06 140 ARG A CA 1
ATOM 1089 C C . ARG A 1 140 ? -12.008 21.781 4.727 1 97.06 140 ARG A C 1
ATOM 1091 O O . ARG A 1 140 ? -10.828 22.156 4.766 1 97.06 140 ARG A O 1
ATOM 1098 N N . THR A 1 141 ? -12.336 20.812 4.016 1 97.88 141 THR A N 1
ATOM 1099 C CA . THR A 1 141 ? -11.484 20.125 3.051 1 97.88 141 THR A CA 1
ATOM 1100 C C . THR A 1 141 ? -12.219 19.922 1.727 1 97.88 141 THR A C 1
ATOM 1102 O O . THR A 1 141 ? -13.445 19.812 1.701 1 97.88 141 THR A O 1
ATOM 1105 N N . LEU A 1 142 ? -11.5 19.844 0.703 1 98.06 142 LEU A N 1
ATOM 1106 C CA . LEU A 1 142 ? -12.047 19.5 -0.601 1 98.06 142 LEU A CA 1
ATOM 1107 C C . LEU A 1 142 ? -12.641 18.078 -0.581 1 98.06 142 LEU A C 1
ATOM 1109 O O . LEU A 1 142 ? -13.688 17.844 -1.178 1 98.06 142 LEU A O 1
ATOM 1113 N N . MET A 1 143 ? -12.008 17.172 0.153 1 97.12 143 MET A N 1
ATOM 1114 C CA . MET A 1 143 ? -12.453 15.781 0.263 1 97.12 143 MET A CA 1
ATOM 1115 C C . MET A 1 143 ? -13.852 15.703 0.873 1 97.12 143 MET A C 1
ATOM 1117 O O . MET A 1 143 ? -14.648 14.836 0.505 1 97.12 143 MET A O 1
ATOM 1121 N N . SER A 1 144 ? -14.18 16.656 1.701 1 94.38 144 SER A N 1
ATOM 1122 C CA . SER A 1 144 ? -15.469 16.641 2.379 1 94.38 144 SER A CA 1
ATOM 1123 C C . SER A 1 144 ? -16.453 17.609 1.718 1 94.38 144 SER A C 1
ATOM 1125 O O . SER A 1 144 ? -17.484 17.953 2.299 1 94.38 144 SER A O 1
ATOM 1127 N N . GLY A 1 145 ? -16.062 18.188 0.548 1 94.56 145 GLY A N 1
ATOM 1128 C CA . GLY A 1 145 ? -17 18.984 -0.226 1 94.56 145 GLY A CA 1
ATOM 1129 C C . GLY A 1 145 ? -16.812 20.484 -0.021 1 94.56 145 GLY A C 1
ATOM 1130 O O . GLY A 1 145 ? -17.609 21.281 -0.524 1 94.56 145 GLY A O 1
ATOM 1131 N N . GLY A 1 146 ? -15.828 20.906 0.689 1 96.12 146 GLY A N 1
ATOM 1132 C CA . GLY A 1 146 ? -15.555 22.328 0.872 1 96.12 146 GLY A CA 1
ATOM 1133 C C . GLY A 1 146 ? -15.047 23 -0.387 1 96.12 146 GLY A C 1
ATOM 1134 O O . GLY A 1 146 ? -14.617 22.328 -1.329 1 96.12 146 GLY A O 1
ATOM 1135 N N . ALA A 1 147 ? -15.133 24.297 -0.385 1 96.81 147 ALA A N 1
ATOM 1136 C CA . ALA A 1 147 ? -14.672 25.094 -1.523 1 96.81 147 ALA A CA 1
ATOM 1137 C C . ALA A 1 147 ? -13.156 25.078 -1.63 1 96.81 147 ALA A C 1
ATOM 1139 O O . ALA A 1 147 ? -12.602 25.281 -2.713 1 96.81 147 ALA A O 1
ATOM 1140 N N . CYS A 1 148 ? -12.453 24.859 -0.562 1 98.44 148 CYS A N 1
ATOM 1141 C CA . CYS A 1 148 ? -11.008 24.703 -0.443 1 98.44 148 CYS A CA 1
ATOM 1142 C C . CYS A 1 148 ? -10.633 24.031 0.869 1 98.44 148 CYS A C 1
ATOM 1144 O O . CYS A 1 148 ? -11.508 23.75 1.695 1 98.44 148 CYS A O 1
ATOM 1146 N N . CYS A 1 149 ? -9.453 23.578 1.003 1 98.75 149 CYS A N 1
ATOM 1147 C CA . CYS A 1 149 ? -8.906 23.203 2.303 1 98.75 149 CYS A CA 1
ATOM 1148 C C . CYS A 1 149 ? -8.172 24.375 2.938 1 98.75 149 CYS A C 1
ATOM 1150 O O . CYS A 1 149 ? -7.219 24.906 2.359 1 98.75 149 CYS A O 1
ATOM 1152 N N . ASP A 1 150 ? -8.586 24.797 4.117 1 98.81 150 ASP A N 1
ATOM 1153 C CA . ASP A 1 150 ? -8.023 25.984 4.758 1 98.81 150 ASP A CA 1
ATOM 1154 C C . ASP A 1 150 ? -7.074 25.594 5.887 1 98.81 150 ASP A C 1
ATOM 1156 O O . ASP A 1 150 ? -7.473 25.547 7.051 1 98.81 150 ASP A O 1
ATOM 1160 N N . PHE A 1 151 ? -5.816 25.484 5.578 1 98.81 151 PHE A N 1
ATOM 1161 C CA . PHE A 1 151 ? -4.785 25.094 6.539 1 98.81 151 PHE A CA 1
ATOM 1162 C C . PHE A 1 151 ? -4.297 26.312 7.316 1 98.81 151 PHE A C 1
ATOM 1164 O O . PHE A 1 151 ? -3.854 27.297 6.727 1 98.81 151 PH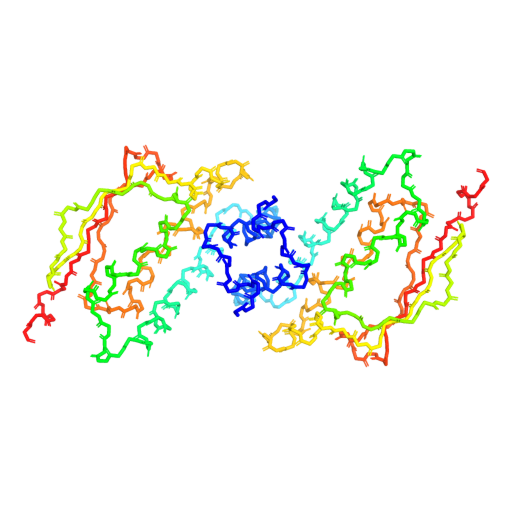E A O 1
ATOM 1171 N N . ARG A 1 152 ? -4.387 26.25 8.672 1 98.81 152 ARG A N 1
ATOM 1172 C CA . ARG A 1 152 ? -3.838 27.281 9.562 1 98.81 152 ARG A CA 1
ATOM 1173 C C . ARG A 1 152 ? -2.967 26.641 10.641 1 98.81 152 ARG A C 1
ATOM 1175 O O . ARG A 1 152 ? -3.477 26.156 11.656 1 98.81 152 ARG A O 1
ATOM 1182 N N . TYR A 1 153 ? -1.66 26.672 10.422 1 98.75 153 TYR A N 1
ATOM 1183 C CA . TYR A 1 153 ? -0.714 26.234 11.438 1 98.75 153 TYR A CA 1
ATOM 1184 C C . TYR A 1 153 ? -0.262 27.406 12.312 1 98.75 153 TYR A C 1
ATOM 1186 O O . TYR A 1 153 ? 0.141 28.438 11.797 1 98.75 153 TYR A O 1
ATOM 1194 N N . GLU A 1 154 ? -0.308 27.219 13.617 1 98.38 154 GLU A N 1
ATOM 1195 C CA . GLU A 1 154 ? 0.1 28.266 14.562 1 98.38 154 GLU A CA 1
ATOM 1196 C C . GLU A 1 154 ? 1.006 27.703 15.648 1 98.38 154 GLU A C 1
ATOM 1198 O O . GLU A 1 154 ? 0.735 26.625 16.203 1 98.38 154 GLU A O 1
ATOM 1203 N N . VAL A 1 155 ? 2.068 28.422 15.898 1 97.56 155 VAL A N 1
ATOM 1204 C CA . VAL A 1 155 ? 2.893 28.094 17.047 1 97.56 155 VAL A CA 1
ATOM 1205 C C . VAL A 1 155 ? 2.178 28.516 18.328 1 97.56 155 VAL A C 1
ATOM 1207 O O . VAL A 1 155 ? 1.731 29.656 18.453 1 97.56 155 VAL A O 1
ATOM 1210 N N . LYS A 1 156 ? 2.092 27.578 19.203 1 93.38 156 LYS A N 1
ATOM 1211 C CA . LYS A 1 156 ? 1.41 27.844 20.469 1 93.38 156 LYS A CA 1
ATOM 1212 C C . LYS A 1 156 ? 2.15 28.906 21.281 1 93.38 156 LYS A C 1
ATOM 1214 O O . LYS A 1 156 ? 3.383 28.938 21.281 1 93.38 156 LYS A O 1
ATOM 1219 N N . ALA A 1 157 ? 1.455 29.859 21.906 1 79.38 157 ALA A N 1
ATOM 1220 C CA . ALA A 1 157 ? 1.993 30.984 22.672 1 79.38 157 ALA A CA 1
ATOM 1221 C C . ALA A 1 157 ? 2.918 30.484 23.781 1 79.38 157 ALA A C 1
ATOM 1223 O O . ALA A 1 157 ? 3.947 31.109 24.062 1 79.38 157 ALA A O 1
ATOM 1224 N N . ASP A 1 158 ? 2.428 29.562 24.516 1 66.56 158 ASP A N 1
ATOM 1225 C CA . ASP A 1 158 ? 3.262 29.125 25.641 1 66.56 158 ASP A CA 1
ATOM 1226 C C . ASP A 1 158 ? 4.586 28.547 25.141 1 66.56 158 ASP A C 1
ATOM 1228 O O . ASP A 1 158 ? 5.52 28.359 25.922 1 66.56 158 ASP A O 1
ATOM 1232 N N . ALA A 1 159 ? 4.773 28.266 23.906 1 57.28 159 ALA A N 1
ATOM 1233 C CA . ALA A 1 159 ? 5.996 27.75 23.312 1 57.28 159 ALA A CA 1
ATOM 1234 C C . ALA A 1 159 ? 6.91 28.875 22.859 1 57.28 159 ALA A C 1
ATOM 1236 O O . ALA A 1 159 ? 8.102 28.656 22.609 1 57.28 159 ALA A O 1
ATOM 1237 N N . LYS A 1 160 ? 6.344 30.109 22.547 1 47.19 160 LYS A N 1
ATOM 1238 C CA . LYS A 1 160 ? 7.09 31.266 22.078 1 47.19 160 LYS A CA 1
ATOM 1239 C C . LYS A 1 160 ? 8 31.828 23.172 1 47.19 160 LYS A C 1
ATOM 1241 O O . LYS A 1 160 ? 8.992 32.5 22.875 1 47.19 160 LYS A O 1
ATOM 1246 N N . THR A 1 161 ? 7.801 31.516 24.391 1 40.66 161 THR A N 1
ATOM 1247 C CA . THR A 1 161 ? 8.641 32.156 25.406 1 40.66 161 THR A CA 1
ATOM 1248 C C . THR A 1 161 ? 9.891 31.312 25.656 1 40.66 161 THR A C 1
ATOM 1250 O O . THR A 1 161 ? 9.82 30.078 25.766 1 40.66 161 THR A O 1
ATOM 1253 N N . MET B 1 1 ? 5.27 6.367 -19.484 1 40.69 1 MET B N 1
ATOM 1254 C CA . MET B 1 1 ? 4.707 5.438 -18.5 1 40.69 1 MET B CA 1
ATOM 1255 C C . MET B 1 1 ? 4.75 6.031 -17.094 1 40.69 1 MET B C 1
ATOM 1257 O O . MET B 1 1 ? 5.711 6.707 -16.734 1 40.69 1 MET B O 1
ATOM 1261 N N . SER B 1 2 ? 3.625 6.258 -16.453 1 49.28 2 SER B N 1
ATOM 1262 C CA . SER B 1 2 ? 3.617 6.906 -15.148 1 49.28 2 SER B CA 1
ATOM 1263 C C . SER B 1 2 ? 4.633 6.27 -14.211 1 49.28 2 SER B C 1
ATOM 1265 O O . SER B 1 2 ? 5.012 5.109 -14.391 1 49.28 2 SER B O 1
ATOM 1267 N N . ALA B 1 3 ? 5.414 7.102 -13.477 1 48.12 3 ALA B N 1
ATOM 1268 C CA . ALA B 1 3 ? 6.414 6.621 -12.531 1 48.12 3 ALA B CA 1
ATOM 1269 C C . ALA B 1 3 ? 5.961 5.324 -11.859 1 48.12 3 ALA B C 1
ATOM 1271 O O . ALA B 1 3 ? 6.77 4.426 -11.633 1 48.12 3 ALA B O 1
ATOM 1272 N N . ASP B 1 4 ? 4.66 5.227 -11.703 1 54.44 4 ASP B N 1
ATOM 1273 C CA . ASP B 1 4 ? 4.125 4.039 -11.039 1 54.44 4 ASP B CA 1
ATOM 1274 C C . ASP B 1 4 ? 4.148 2.836 -11.984 1 54.44 4 ASP B C 1
ATOM 1276 O O . ASP B 1 4 ? 4.215 1.69 -11.531 1 54.44 4 ASP B O 1
ATOM 1280 N N . GLN B 1 5 ? 4.281 3.15 -13.25 1 60.12 5 GLN B N 1
ATOM 1281 C CA . GLN B 1 5 ? 4.324 2.055 -14.211 1 60.12 5 GLN B CA 1
ATOM 1282 C C . GLN B 1 5 ? 5.734 1.476 -14.32 1 60.12 5 GLN B C 1
ATOM 1284 O O . GLN B 1 5 ? 5.91 0.335 -14.75 1 60.12 5 GLN B O 1
ATOM 1289 N N . GLU B 1 6 ? 6.531 2.154 -13.727 1 67.69 6 GLU B N 1
ATOM 1290 C CA . GLU B 1 6 ? 7.914 1.715 -13.875 1 67.69 6 GLU B CA 1
ATOM 1291 C C . GLU B 1 6 ? 8.414 1.03 -12.602 1 67.69 6 GLU B C 1
ATOM 1293 O O . GLU B 1 6 ? 9.477 0.402 -12.609 1 67.69 6 GLU B O 1
ATOM 1298 N N . LEU B 1 7 ? 7.613 1.018 -11.703 1 87 7 LEU B N 1
ATOM 1299 C CA . LEU B 1 7 ? 8.016 0.42 -10.438 1 87 7 LEU B CA 1
ATOM 1300 C C . LEU B 1 7 ? 7.918 -1.102 -10.5 1 87 7 LEU B C 1
ATOM 1302 O O . LEU B 1 7 ? 6.902 -1.646 -10.945 1 87 7 LEU B O 1
ATOM 1306 N N . GLY B 1 8 ? 9.016 -1.785 -10.328 1 90.94 8 GLY B N 1
ATOM 1307 C CA . GLY B 1 8 ? 8.984 -3.236 -10.258 1 90.94 8 GLY B CA 1
ATOM 1308 C C . GLY B 1 8 ? 8.047 -3.762 -9.188 1 90.94 8 GLY B C 1
ATOM 1309 O O . GLY B 1 8 ? 7.762 -3.07 -8.211 1 90.94 8 GLY B O 1
ATOM 1310 N N . ILE B 1 9 ? 7.625 -4.969 -9.383 1 95.25 9 ILE B N 1
ATOM 1311 C CA . ILE B 1 9 ? 6.621 -5.566 -8.508 1 95.25 9 ILE B CA 1
ATOM 1312 C C . ILE B 1 9 ? 7.16 -5.633 -7.082 1 95.25 9 ILE B C 1
ATOM 1314 O O . ILE B 1 9 ? 6.418 -5.406 -6.125 1 95.25 9 ILE B O 1
ATOM 1318 N N . LEU B 1 10 ? 8.477 -5.93 -6.91 1 96.69 10 LEU B N 1
ATOM 1319 C CA . LEU B 1 10 ? 9.07 -6.004 -5.578 1 96.69 10 LEU B CA 1
ATOM 1320 C C . LEU B 1 10 ? 8.953 -4.664 -4.859 1 96.69 10 LEU B C 1
ATOM 1322 O O . LEU B 1 10 ? 8.539 -4.609 -3.701 1 96.69 10 LEU B O 1
ATOM 1326 N N . ALA B 1 11 ? 9.297 -3.617 -5.543 1 95.69 11 ALA B N 1
ATOM 1327 C CA . ALA B 1 11 ? 9.211 -2.283 -4.957 1 95.69 11 ALA B CA 1
ATOM 1328 C C . ALA B 1 11 ? 7.766 -1.905 -4.656 1 95.69 11 ALA B C 1
ATOM 1330 O O . ALA B 1 11 ? 7.477 -1.293 -3.623 1 95.69 11 ALA B O 1
ATOM 1331 N N . ARG B 1 12 ? 6.844 -2.273 -5.516 1 96.06 12 ARG B N 1
ATOM 1332 C CA . ARG B 1 12 ? 5.422 -2.01 -5.305 1 96.06 12 ARG B CA 1
ATOM 1333 C C . ARG B 1 12 ? 4.91 -2.736 -4.066 1 96.06 12 ARG B C 1
ATOM 1335 O O . ARG B 1 12 ? 4.184 -2.154 -3.256 1 96.06 12 ARG B O 1
ATOM 1342 N N . ARG B 1 13 ? 5.336 -3.963 -3.932 1 97.38 13 ARG B N 1
ATOM 1343 C CA . ARG B 1 13 ? 4.922 -4.758 -2.779 1 97.38 13 ARG B CA 1
ATOM 1344 C C . ARG B 1 13 ? 5.465 -4.172 -1.482 1 97.38 13 ARG B C 1
ATOM 1346 O O . ARG B 1 13 ? 4.812 -4.246 -0.439 1 97.38 13 ARG B O 1
ATOM 1353 N N . ARG B 1 14 ? 6.664 -3.621 -1.56 1 97.19 14 ARG B N 1
ATOM 1354 C CA . ARG B 1 14 ? 7.23 -2.982 -0.378 1 97.19 14 ARG B CA 1
ATOM 1355 C C . ARG B 1 14 ? 6.395 -1.781 0.051 1 97.19 14 ARG B C 1
ATOM 1357 O O . ARG B 1 14 ? 6.117 -1.604 1.239 1 97.19 14 ARG B O 1
ATOM 1364 N N . ILE B 1 15 ? 5.988 -0.975 -0.887 1 96.62 15 ILE B N 1
ATOM 1365 C CA . ILE B 1 15 ? 5.152 0.185 -0.603 1 96.62 15 ILE B CA 1
ATOM 1366 C C . ILE B 1 15 ? 3.816 -0.272 -0.021 1 96.62 15 ILE B C 1
ATOM 1368 O O . ILE B 1 15 ? 3.355 0.265 0.989 1 96.62 15 ILE B O 1
ATOM 1372 N N . GLU B 1 16 ? 3.211 -1.296 -0.632 1 97.75 16 GLU B N 1
ATOM 1373 C CA . GLU B 1 16 ? 1.955 -1.85 -0.135 1 97.75 16 GLU B CA 1
ATOM 1374 C C . GLU B 1 16 ? 2.111 -2.385 1.285 1 97.75 16 GLU B C 1
ATOM 1376 O O . GLU B 1 16 ? 1.288 -2.1 2.156 1 97.75 16 GLU B O 1
ATOM 1381 N N . ALA B 1 17 ? 3.182 -3.078 1.508 1 98.25 17 ALA B N 1
ATOM 1382 C CA . ALA B 1 17 ? 3.432 -3.658 2.826 1 98.25 17 ALA B CA 1
ATOM 1383 C C . ALA B 1 17 ? 3.586 -2.568 3.883 1 98.25 17 ALA B C 1
ATOM 1385 O O . ALA B 1 17 ? 3.209 -2.758 5.043 1 98.25 17 ALA B O 1
ATOM 1386 N N . GLY B 1 18 ? 4.148 -1.481 3.498 1 97 18 GLY B N 1
ATOM 1387 C CA . GLY B 1 18 ? 4.336 -0.362 4.406 1 97 18 GLY B CA 1
ATOM 1388 C C . GLY B 1 18 ? 3.039 0.14 5.012 1 97 18 GLY B C 1
ATOM 1389 O O . GLY B 1 18 ? 3.016 0.591 6.156 1 97 18 GLY B O 1
ATOM 1390 N N . VAL B 1 19 ? 1.962 0.036 4.262 1 97.38 19 VAL B N 1
ATOM 1391 C CA . VAL B 1 19 ? 0.691 0.513 4.797 1 97.38 19 VAL B CA 1
ATOM 1392 C C . VAL B 1 19 ? -0.1 -0.659 5.371 1 97.38 19 VAL B C 1
ATOM 1394 O O . VAL B 1 19 ? -0.934 -0.476 6.262 1 97.38 19 VAL B O 1
ATOM 1397 N N . ILE B 1 20 ? 0.12 -1.858 4.922 1 98.5 20 ILE B N 1
ATOM 1398 C CA . ILE B 1 20 ? -0.571 -3.029 5.449 1 98.5 20 ILE B CA 1
ATOM 1399 C C . ILE B 1 20 ? -0.128 -3.285 6.887 1 98.5 20 ILE B C 1
ATOM 1401 O O . ILE B 1 20 ? -0.937 -3.674 7.734 1 98.5 20 ILE B O 1
ATOM 1405 N N . LYS B 1 21 ? 1.128 -3.049 7.188 1 98.5 21 LYS B N 1
ATOM 1406 C CA . LYS B 1 21 ? 1.683 -3.369 8.5 1 98.5 21 LYS B CA 1
ATOM 1407 C C . LYS B 1 21 ? 0.921 -2.65 9.609 1 98.5 21 LYS B C 1
ATOM 1409 O O . LYS B 1 21 ? 0.395 -3.287 10.523 1 98.5 21 LYS B O 1
ATOM 1414 N N . PRO B 1 22 ? 0.792 -1.326 9.547 1 98.38 22 PRO B N 1
ATOM 1415 C CA . PRO B 1 22 ? 0.042 -0.687 10.633 1 98.38 22 PRO B CA 1
ATOM 1416 C C . PRO B 1 22 ? -1.428 -1.1 10.656 1 98.38 22 PRO B C 1
ATOM 1418 O O . PRO B 1 22 ? -2.039 -1.152 11.727 1 98.38 22 PRO B O 1
ATOM 1421 N N . ILE B 1 23 ? -2.055 -1.388 9.523 1 98.69 23 ILE B N 1
ATOM 1422 C CA . ILE B 1 23 ? -3.434 -1.868 9.508 1 98.69 23 ILE B CA 1
ATOM 1423 C C . ILE B 1 23 ? -3.516 -3.227 10.195 1 98.69 23 ILE B C 1
ATOM 1425 O O . ILE B 1 23 ? -4.379 -3.445 11.047 1 98.69 23 ILE B O 1
ATOM 1429 N N . TYR B 1 24 ? -2.584 -4.09 9.859 1 98.88 24 TYR B N 1
ATOM 1430 C CA . TYR B 1 24 ? -2.539 -5.422 10.453 1 98.88 24 TYR B CA 1
ATOM 1431 C C . TYR B 1 24 ? -2.354 -5.344 11.961 1 98.88 24 TYR B C 1
ATOM 1433 O O . TYR B 1 24 ? -3.057 -6.02 12.719 1 98.88 24 TYR B O 1
ATOM 1441 N N . GLU B 1 25 ? -1.456 -4.516 12.422 1 98.62 25 GLU B N 1
ATOM 1442 C CA . GLU B 1 25 ? -1.205 -4.352 13.852 1 98.62 25 GLU B CA 1
ATOM 1443 C C . GLU B 1 25 ? -2.445 -3.836 14.57 1 98.62 25 GLU B C 1
ATOM 1445 O O . GLU B 1 25 ? -2.773 -4.305 15.664 1 98.62 25 GLU B O 1
ATOM 1450 N N . THR B 1 26 ? -3.107 -2.918 13.961 1 98.81 26 THR B N 1
ATOM 1451 C CA . THR B 1 26 ? -4.336 -2.389 14.539 1 98.81 26 THR B CA 1
ATOM 1452 C C . THR B 1 26 ? -5.418 -3.465 14.594 1 98.81 26 THR B C 1
ATOM 1454 O O . THR B 1 26 ? -6.113 -3.604 15.602 1 98.81 26 THR B O 1
ATOM 1457 N N . LEU B 1 27 ? -5.574 -4.266 13.508 1 98.88 27 LEU B N 1
ATOM 1458 C CA . LEU B 1 27 ? -6.539 -5.359 13.492 1 98.88 27 LEU B CA 1
ATOM 1459 C C . LEU B 1 27 ? -6.215 -6.387 14.57 1 98.88 27 LEU B C 1
ATOM 1461 O O . LEU B 1 27 ? -7.113 -6.871 15.258 1 98.88 27 LEU B O 1
ATOM 1465 N N . CYS B 1 28 ? -4.949 -6.668 14.734 1 98.81 28 CYS B N 1
ATOM 1466 C CA . CYS B 1 28 ? -4.543 -7.625 15.75 1 98.81 28 CYS B CA 1
ATOM 1467 C C . CYS B 1 28 ? -4.922 -7.137 17.141 1 98.81 28 CYS B C 1
ATOM 1469 O O . CYS B 1 28 ? -5.418 -7.91 17.969 1 98.81 28 CYS B O 1
ATOM 1471 N N . ALA B 1 29 ? -4.695 -5.852 17.359 1 98.69 29 ALA B N 1
ATOM 1472 C CA . ALA B 1 29 ? -4.965 -5.277 18.672 1 98.69 29 ALA B CA 1
ATOM 1473 C C . ALA B 1 29 ? -6.457 -5.316 19 1 98.69 29 ALA B C 1
ATOM 1475 O O . ALA B 1 29 ? -6.844 -5.539 20.156 1 98.69 29 ALA B O 1
ATOM 1476 N N . HIS B 1 30 ? -7.289 -5.234 17.969 1 98.69 30 HIS B N 1
ATOM 1477 C CA . HIS B 1 30 ? -8.719 -5.086 18.234 1 98.69 30 HIS B CA 1
ATOM 1478 C C . HIS B 1 30 ? -9.445 -6.41 18.031 1 98.69 30 HIS B C 1
ATOM 1480 O O . HIS B 1 30 ? -10.453 -6.668 18.703 1 98.69 30 HIS B O 1
ATOM 1486 N N . LEU B 1 31 ? -8.914 -7.281 17.125 1 98.62 31 LEU B N 1
ATOM 1487 C CA . LEU B 1 31 ? -9.703 -8.438 16.719 1 98.62 31 LEU B CA 1
ATOM 1488 C C . LEU B 1 31 ? -8.969 -9.734 17.016 1 98.62 31 LEU B C 1
ATOM 1490 O O . LEU B 1 31 ? -9.562 -10.812 17 1 98.62 31 LEU B O 1
ATOM 1494 N N . GLY B 1 32 ? -7.684 -9.68 17.344 1 98.5 32 GLY B N 1
ATOM 1495 C CA . GLY B 1 32 ? -6.836 -10.859 17.484 1 98.5 32 GLY B CA 1
ATOM 1496 C C . GLY B 1 32 ? -6.148 -11.25 16.203 1 98.5 32 GLY B C 1
ATOM 1497 O O . GLY B 1 32 ? -6.633 -10.938 15.109 1 98.5 32 GLY B O 1
ATOM 1498 N N . LYS B 1 33 ? -5.055 -11.984 16.344 1 98.38 33 LYS B N 1
ATOM 1499 C CA . LYS B 1 33 ? -4.191 -12.344 15.219 1 98.38 33 LYS B CA 1
ATOM 1500 C C . LYS B 1 33 ? -4.934 -13.211 14.211 1 98.38 33 LYS B C 1
ATOM 1502 O O . LYS B 1 33 ? -4.832 -12.992 13 1 98.38 33 LYS B O 1
ATOM 1507 N N . GLU B 1 34 ? -5.695 -14.148 14.664 1 98.44 34 GLU B N 1
ATOM 1508 C CA . GLU B 1 34 ? -6.363 -15.094 13.781 1 98.44 34 GLU B CA 1
ATOM 1509 C C . GLU B 1 34 ? -7.355 -14.391 12.859 1 98.44 34 GLU B C 1
ATOM 1511 O O . GLU B 1 34 ? -7.336 -14.602 11.641 1 98.44 34 GLU B O 1
ATOM 1516 N N . GLN B 1 35 ? -8.18 -13.531 13.445 1 98.5 35 GLN B N 1
ATOM 1517 C CA . GLN B 1 35 ? -9.164 -12.812 12.648 1 98.5 35 GLN B CA 1
ATOM 1518 C C . GLN B 1 35 ? -8.5 -11.797 11.727 1 98.5 35 GLN B C 1
ATOM 1520 O O . GLN B 1 35 ? -8.906 -11.633 10.578 1 98.5 35 GLN B O 1
ATOM 1525 N N . ALA B 1 36 ? -7.473 -11.125 12.227 1 98.81 36 ALA B N 1
ATOM 1526 C CA . ALA B 1 36 ? -6.727 -10.172 11.406 1 98.81 36 ALA B CA 1
ATOM 1527 C C . ALA B 1 36 ? -6.141 -10.852 10.172 1 98.81 36 ALA B C 1
ATOM 1529 O O . ALA B 1 36 ? -6.281 -10.352 9.055 1 98.81 36 ALA B O 1
ATOM 1530 N N . GLN B 1 37 ? -5.578 -12.008 10.367 1 98.69 37 GLN B N 1
ATOM 1531 C CA . GLN B 1 37 ? -4.953 -12.75 9.273 1 98.69 37 GLN B CA 1
ATOM 1532 C C . GLN B 1 37 ? -6 -13.25 8.281 1 98.69 37 GLN B C 1
ATOM 1534 O O . GLN B 1 37 ? -5.781 -13.219 7.07 1 98.69 37 GLN B O 1
ATOM 1539 N N . SER B 1 38 ? -7.066 -13.672 8.812 1 98.56 38 SER B N 1
ATOM 1540 C CA . SER B 1 38 ? -8.141 -14.148 7.949 1 98.56 38 SER B CA 1
ATOM 1541 C C . SER B 1 38 ? -8.656 -13.039 7.043 1 98.56 38 SER B C 1
ATOM 1543 O O . SER B 1 38 ? -8.82 -13.234 5.836 1 98.56 38 SER B O 1
ATOM 1545 N N . LEU B 1 39 ? -8.875 -11.844 7.582 1 98.69 39 LEU B N 1
ATOM 1546 C CA . LEU B 1 39 ? -9.414 -10.719 6.832 1 98.69 39 LEU B CA 1
ATOM 1547 C C . LEU B 1 39 ? -8.414 -10.227 5.789 1 98.69 39 LEU B C 1
ATOM 1549 O O . LEU B 1 39 ? -8.781 -9.992 4.637 1 98.69 39 LEU B O 1
ATOM 1553 N N . ILE B 1 40 ? -7.152 -10.117 6.145 1 98.62 40 ILE B N 1
ATOM 1554 C CA . ILE B 1 40 ? -6.109 -9.688 5.219 1 98.62 40 ILE B CA 1
ATOM 1555 C C . ILE B 1 40 ? -5.934 -10.727 4.117 1 98.62 40 ILE B C 1
ATOM 1557 O O . ILE B 1 40 ? -5.859 -10.391 2.936 1 98.62 40 ILE B O 1
ATOM 1561 N N . GLY B 1 41 ? -5.891 -11.984 4.543 1 98.38 41 GLY B N 1
ATOM 1562 C CA . GLY B 1 41 ? -5.75 -13.062 3.58 1 98.38 41 GLY B CA 1
ATOM 1563 C C . GLY B 1 41 ? -6.859 -13.086 2.547 1 98.38 41 GLY B C 1
ATOM 1564 O O . GLY B 1 41 ? -6.602 -13.242 1.352 1 98.38 41 GLY B O 1
ATOM 1565 N N . GLU B 1 42 ? -8.062 -12.953 3.02 1 98.12 42 GLU B N 1
ATOM 1566 C CA . GLU B 1 42 ? -9.211 -12.938 2.127 1 98.12 42 GLU B CA 1
ATOM 1567 C C . GLU B 1 42 ? -9.133 -11.781 1.133 1 98.12 42 GLU B C 1
ATOM 1569 O O . GLU B 1 42 ? -9.352 -11.969 -0.065 1 98.12 42 GLU B O 1
ATOM 1574 N N . ALA B 1 43 ? -8.852 -10.609 1.618 1 98.06 43 ALA B N 1
ATOM 1575 C CA . ALA B 1 43 ? -8.766 -9.43 0.766 1 98.06 43 ALA B CA 1
ATOM 1576 C C . ALA B 1 43 ? -7.719 -9.617 -0.328 1 98.06 43 ALA B C 1
ATOM 1578 O O . ALA B 1 43 ? -7.988 -9.359 -1.504 1 98.06 43 ALA B O 1
ATOM 1579 N N . ILE B 1 44 ? -6.57 -10.109 0.059 1 97.88 44 ILE B N 1
ATOM 1580 C CA . ILE B 1 44 ? -5.449 -10.242 -0.864 1 97.88 44 ILE B CA 1
ATOM 1581 C C . ILE B 1 44 ? -5.746 -11.344 -1.884 1 97.88 44 ILE B C 1
ATOM 1583 O O . ILE B 1 44 ? -5.465 -11.188 -3.074 1 97.88 44 ILE B O 1
ATOM 1587 N N . ALA B 1 45 ? -6.332 -12.438 -1.432 1 96.56 45 ALA B N 1
ATOM 1588 C CA . ALA B 1 45 ? -6.648 -13.547 -2.326 1 96.56 45 ALA B CA 1
ATOM 1589 C C . ALA B 1 45 ? -7.605 -13.109 -3.428 1 96.56 45 ALA B C 1
ATOM 1591 O O . ALA B 1 45 ? -7.438 -13.477 -4.594 1 96.56 45 ALA B O 1
ATOM 1592 N N . LYS B 1 46 ? -8.562 -12.352 -3.062 1 94.94 46 LYS B N 1
ATOM 1593 C CA . LYS B 1 46 ? -9.531 -11.867 -4.039 1 94.94 46 LYS B CA 1
ATOM 1594 C C . LYS B 1 46 ? -8.867 -10.984 -5.09 1 94.94 46 LYS B C 1
ATOM 1596 O O . LYS B 1 46 ? -9.18 -11.086 -6.277 1 94.94 46 LYS B O 1
ATOM 1601 N N . THR B 1 47 ? -7.984 -10.219 -4.664 1 97 47 THR B N 1
ATOM 1602 C CA . THR B 1 47 ? -7.297 -9.328 -5.59 1 97 47 THR B CA 1
ATOM 1603 C C . THR B 1 47 ? -6.43 -10.117 -6.559 1 97 47 THR B C 1
ATOM 1605 O O . THR B 1 47 ? -6.285 -9.742 -7.727 1 97 47 THR B O 1
ATOM 1608 N N . ALA B 1 48 ? -5.844 -11.227 -6.117 1 97.62 48 ALA B N 1
ATOM 1609 C CA . ALA B 1 48 ? -4.969 -12.047 -6.957 1 97.62 48 ALA B CA 1
ATOM 1610 C C . ALA B 1 48 ? -5.75 -12.688 -8.102 1 97.62 48 ALA B C 1
ATOM 1612 O O . ALA B 1 48 ? -5.266 -12.742 -9.234 1 97.62 48 ALA B O 1
ATOM 1613 N N . VAL B 1 49 ? -6.984 -13.164 -7.816 1 97.81 49 VAL B N 1
ATOM 1614 C CA . VAL B 1 49 ? -7.836 -13.766 -8.844 1 97.81 49 VAL B CA 1
ATOM 1615 C C . VAL B 1 49 ? -8.188 -12.719 -9.898 1 97.81 49 VAL B C 1
ATOM 1617 O O . VAL B 1 49 ? -8.078 -12.977 -11.094 1 97.81 49 VAL B O 1
ATOM 1620 N N . GLU B 1 50 ? -8.547 -11.562 -9.422 1 97.44 50 GLU B N 1
ATOM 1621 C CA . GLU B 1 50 ? -8.906 -10.477 -10.328 1 97.44 50 GLU B CA 1
ATOM 1622 C C . GLU B 1 50 ? -7.715 -10.055 -11.188 1 97.44 50 GLU B C 1
ATOM 1624 O O . GLU B 1 50 ? -7.863 -9.805 -12.391 1 97.44 50 GLU B O 1
ATOM 1629 N N . ALA B 1 51 ? -6.57 -9.969 -10.57 1 97.44 51 ALA B N 1
ATOM 1630 C CA . ALA B 1 51 ? -5.367 -9.641 -11.328 1 97.44 51 ALA B CA 1
ATOM 1631 C C . ALA B 1 51 ? -5.105 -10.68 -12.414 1 97.44 51 ALA B C 1
ATOM 1633 O O . ALA B 1 51 ? -4.777 -10.32 -13.555 1 97.44 51 ALA B O 1
ATOM 1634 N N . GLY B 1 52 ? -5.211 -11.953 -12.047 1 98.12 52 GLY B N 1
ATOM 1635 C CA . GLY B 1 52 ? -5.07 -13 -13.055 1 98.12 52 GLY B CA 1
ATOM 1636 C C . GLY B 1 52 ? -5.992 -12.805 -14.242 1 98.12 52 GLY B C 1
ATOM 1637 O O . GLY B 1 52 ? -5.559 -12.898 -15.391 1 98.12 52 GLY B O 1
ATOM 1638 N N . ARG B 1 53 ? -7.258 -12.5 -13.961 1 98.19 53 ARG B N 1
ATOM 1639 C CA . ARG B 1 53 ? -8.25 -12.273 -15.008 1 98.19 53 ARG B CA 1
ATOM 1640 C C . ARG B 1 53 ? -7.867 -11.07 -15.867 1 98.19 53 ARG B C 1
ATOM 1642 O O . ARG B 1 53 ? -7.996 -11.117 -17.094 1 98.19 53 ARG B O 1
ATOM 1649 N N . ASP B 1 54 ? -7.461 -10.062 -15.203 1 97.5 54 ASP B N 1
ATOM 1650 C CA . ASP B 1 54 ? -7.082 -8.852 -15.922 1 97.5 54 ASP B CA 1
ATOM 1651 C C . ASP B 1 54 ? -5.914 -9.117 -16.875 1 97.5 54 ASP B C 1
ATOM 1653 O O . ASP B 1 54 ? -5.914 -8.648 -18.016 1 97.5 54 ASP B O 1
ATOM 1657 N N . PHE B 1 55 ? -4.902 -9.828 -16.438 1 97.69 55 PHE B N 1
ATOM 1658 C CA . PHE B 1 55 ? -3.75 -10.156 -17.266 1 97.69 55 PHE B CA 1
ATOM 1659 C C . PHE B 1 55 ? -4.16 -11.062 -18.422 1 97.69 55 PHE B C 1
ATOM 1661 O O . PHE B 1 55 ? -3.701 -10.883 -19.547 1 97.69 55 PHE B O 1
ATOM 1668 N N . ALA B 1 56 ? -5.008 -12.031 -18.109 1 98.25 56 ALA B N 1
ATOM 1669 C CA . ALA B 1 56 ? -5.469 -12.953 -19.125 1 98.25 56 ALA B CA 1
ATOM 1670 C C . ALA B 1 56 ? -6.195 -12.211 -20.25 1 98.25 56 ALA B C 1
ATOM 1672 O O . ALA B 1 56 ? -6.023 -12.531 -21.438 1 98.25 56 ALA B O 1
ATOM 1673 N N . ALA B 1 57 ? -6.969 -11.188 -19.875 1 97.81 57 ALA B N 1
ATOM 1674 C CA . ALA B 1 57 ? -7.793 -10.438 -20.812 1 97.81 57 ALA B CA 1
ATOM 1675 C C . ALA B 1 57 ? -6.926 -9.648 -21.781 1 97.81 57 ALA B C 1
ATOM 1677 O O . ALA B 1 57 ? -7.395 -9.242 -22.859 1 97.81 57 ALA B O 1
ATOM 1678 N N . ARG B 1 58 ? -5.688 -9.539 -21.469 1 96.38 58 ARG B N 1
ATOM 1679 C CA . ARG B 1 58 ? -4.797 -8.719 -22.297 1 96.38 58 ARG B CA 1
ATOM 1680 C C . ARG B 1 58 ? -4.023 -9.586 -23.281 1 96.38 58 ARG B C 1
ATOM 1682 O O . ARG B 1 58 ? -3.285 -9.062 -24.125 1 96.38 58 ARG B O 1
ATOM 1689 N N . VAL B 1 59 ? -4.133 -10.852 -23.203 1 97.06 59 VAL B N 1
ATOM 1690 C CA . VAL B 1 59 ? -3.373 -11.766 -24.062 1 97.06 59 VAL B CA 1
ATOM 1691 C C . VAL B 1 59 ? -4.109 -11.969 -25.375 1 97.06 59 VAL B C 1
ATOM 1693 O O . VAL B 1 59 ? -5.195 -12.555 -25.406 1 97.06 59 VAL B O 1
ATOM 1696 N N . PRO B 1 60 ? -3.482 -11.516 -26.406 1 94.25 60 PRO B N 1
ATOM 1697 C CA . PRO B 1 60 ? -4.105 -11.797 -27.703 1 94.25 60 PRO B CA 1
ATOM 1698 C C . PRO B 1 60 ? -4.25 -13.297 -27.969 1 94.25 60 PRO B C 1
ATOM 1700 O O . PRO B 1 60 ? -3.287 -14.055 -27.812 1 94.25 60 PRO B O 1
ATOM 1703 N N . GLY B 1 61 ? -5.461 -13.82 -28.391 1 93.75 61 GLY B N 1
ATOM 1704 C CA . GLY B 1 61 ? -5.672 -15.219 -28.719 1 93.75 61 GLY B CA 1
ATOM 1705 C C . GLY B 1 61 ? -6.055 -16.062 -27.516 1 93.75 61 GLY B C 1
ATOM 1706 O O . GLY B 1 61 ? -6.336 -17.266 -27.656 1 93.75 61 GLY B O 1
ATOM 1707 N N . GLY B 1 62 ? -5.926 -15.477 -26.312 1 95.19 62 GLY B N 1
ATOM 1708 C CA . GLY B 1 62 ? -6.344 -16.188 -25.125 1 95.19 62 GLY B CA 1
ATOM 1709 C C . GLY B 1 62 ? -5.18 -16.625 -24.25 1 95.19 62 GLY B C 1
ATOM 1710 O O . GLY B 1 62 ? -4.129 -17.016 -24.75 1 95.19 62 GLY B O 1
ATOM 1711 N N . ALA B 1 63 ? -5.312 -16.547 -23.047 1 97 63 ALA B N 1
ATOM 1712 C CA . ALA B 1 63 ? -4.289 -16.922 -22.078 1 97 63 ALA B CA 1
ATOM 1713 C C . ALA B 1 63 ? -4.102 -18.438 -22.031 1 97 63 ALA B C 1
ATOM 1715 O O . ALA B 1 63 ? -5.062 -19.188 -22.188 1 97 63 ALA B O 1
ATOM 1716 N N . ASP B 1 64 ? -2.9 -18.828 -21.906 1 96.5 64 ASP B N 1
ATOM 1717 C CA . ASP B 1 64 ? -2.541 -20.234 -21.719 1 96.5 64 ASP B CA 1
ATOM 1718 C C . ASP B 1 64 ? -1.269 -20.359 -20.891 1 96.5 64 ASP B C 1
ATOM 1720 O O . ASP B 1 64 ? -0.74 -19.375 -20.391 1 96.5 64 ASP B O 1
ATOM 1724 N N . ILE B 1 65 ? -0.822 -21.594 -20.703 1 97.38 65 ILE B N 1
ATOM 1725 C CA . ILE B 1 65 ? 0.3 -21.859 -19.797 1 97.38 65 ILE B CA 1
ATOM 1726 C C . ILE B 1 65 ? 1.573 -21.234 -20.375 1 97.38 65 ILE B C 1
ATOM 1728 O O . ILE B 1 65 ? 2.441 -20.781 -19.625 1 97.38 65 ILE B O 1
ATOM 1732 N N . ARG B 1 66 ? 1.726 -21.156 -21.688 1 96.06 66 ARG B N 1
ATOM 1733 C CA . ARG B 1 66 ? 2.9 -20.562 -22.312 1 96.06 66 ARG B CA 1
ATOM 1734 C C . ARG B 1 66 ? 2.934 -19.047 -22.078 1 96.06 66 ARG B C 1
ATOM 1736 O O . ARG B 1 66 ? 3.973 -18.5 -21.719 1 96.06 66 ARG B O 1
ATOM 1743 N N . SER B 1 67 ? 1.821 -18.469 -22.375 1 97.25 67 SER B N 1
ATOM 1744 C CA . SER B 1 67 ? 1.752 -17.031 -22.125 1 97.25 67 SER B CA 1
ATOM 1745 C C . SER B 1 67 ? 1.94 -16.719 -20.656 1 97.25 67 SER B C 1
ATOM 1747 O O . SER B 1 67 ? 2.479 -15.664 -20.297 1 97.25 67 SER B O 1
ATOM 1749 N N . PHE B 1 68 ? 1.505 -17.625 -19.781 1 98.25 68 PHE B N 1
ATOM 1750 C CA . PHE B 1 68 ? 1.725 -17.453 -18.344 1 98.25 68 PHE B CA 1
ATOM 1751 C C . PHE B 1 68 ? 3.211 -17.5 -18.016 1 98.25 68 PHE B C 1
ATOM 1753 O O . PHE B 1 68 ? 3.715 -16.672 -17.266 1 98.25 68 PHE B O 1
ATOM 1760 N N . ALA B 1 69 ? 3.885 -18.422 -18.531 1 97.94 69 ALA B N 1
ATOM 1761 C CA . ALA B 1 69 ? 5.316 -18.562 -18.297 1 97.94 69 ALA B CA 1
ATOM 1762 C C . ALA B 1 69 ? 6.066 -17.297 -18.672 1 97.94 69 ALA B C 1
ATOM 1764 O O . ALA B 1 69 ? 7.051 -16.922 -18.031 1 97.94 69 ALA B O 1
ATOM 1765 N N . GLU B 1 70 ? 5.594 -16.641 -19.672 1 96.31 70 GLU B N 1
ATOM 1766 C CA . GLU B 1 70 ? 6.227 -15.406 -20.141 1 96.31 70 GLU B CA 1
ATOM 1767 C C . GLU B 1 70 ? 6.062 -14.273 -19.125 1 96.31 70 GLU B C 1
ATOM 1769 O O . GLU B 1 70 ? 6.812 -13.297 -19.156 1 96.31 70 GLU B O 1
ATOM 1774 N N . LEU B 1 71 ? 5.121 -14.391 -18.25 1 96.5 71 LEU B N 1
ATOM 1775 C CA . LEU B 1 71 ? 4.879 -13.352 -17.266 1 96.5 71 LEU B CA 1
ATOM 1776 C C . LEU B 1 71 ? 5.867 -13.461 -16.109 1 96.5 71 LEU B C 1
ATOM 1778 O O . LEU B 1 71 ? 5.992 -12.539 -15.305 1 96.5 71 LEU B O 1
ATOM 1782 N N . GLN B 1 72 ? 6.555 -14.555 -16.031 1 96.62 72 GLN B N 1
ATOM 1783 C CA . GLN B 1 72 ? 7.438 -14.789 -14.891 1 96.62 72 GLN B CA 1
ATOM 1784 C C . GLN B 1 72 ? 8.414 -13.625 -14.703 1 96.62 72 GLN B C 1
ATOM 1786 O O . GLN B 1 72 ? 8.766 -13.281 -13.57 1 96.62 72 GLN B O 1
ATOM 1791 N N . LYS B 1 73 ? 8.828 -13.031 -15.766 1 95.69 73 LYS B N 1
ATOM 1792 C CA . LYS B 1 73 ? 9.805 -11.945 -15.734 1 95.69 73 LYS B CA 1
ATOM 1793 C C . LYS B 1 73 ? 9.297 -10.781 -14.883 1 95.69 73 LYS B C 1
ATOM 1795 O O . LYS B 1 73 ? 10.094 -10.039 -14.312 1 95.69 73 LYS B O 1
ATOM 1800 N N . LEU B 1 74 ? 8.016 -10.633 -14.781 1 95.12 74 LEU B N 1
ATOM 1801 C CA . LEU B 1 74 ? 7.434 -9.562 -13.984 1 95.12 74 LEU B CA 1
ATOM 1802 C C . LEU B 1 74 ? 7.766 -9.742 -12.508 1 95.12 74 LEU B C 1
ATOM 1804 O O . LEU B 1 74 ? 8.062 -8.766 -11.812 1 95.12 74 LEU B O 1
ATOM 1808 N N . TRP B 1 75 ? 7.785 -10.969 -12 1 96.69 75 TRP B N 1
ATOM 1809 C CA . TRP B 1 75 ? 7.996 -11.25 -10.586 1 96.69 75 TRP B CA 1
ATOM 1810 C C . TRP B 1 75 ? 9.477 -11.453 -10.289 1 96.69 75 TRP B C 1
ATOM 1812 O O . TRP B 1 75 ? 9.898 -11.383 -9.133 1 96.69 75 TRP B O 1
ATOM 1822 N N . THR B 1 76 ? 10.273 -11.68 -11.328 1 96.88 76 THR B N 1
ATOM 1823 C CA . THR B 1 76 ? 11.695 -11.93 -11.133 1 96.88 76 THR B CA 1
ATOM 1824 C C . THR B 1 76 ? 12.508 -10.656 -11.367 1 96.88 76 THR B C 1
ATOM 1826 O O . THR B 1 76 ? 13.711 -10.617 -11.094 1 96.88 76 THR B O 1
ATOM 1829 N N . GLN B 1 77 ? 11.836 -9.648 -11.844 1 94.62 77 GLN B N 1
ATOM 1830 C CA . GLN B 1 77 ? 12.516 -8.398 -12.156 1 94.62 77 GLN B CA 1
ATOM 1831 C C . GLN B 1 77 ? 13.336 -7.906 -10.961 1 94.62 77 GLN B C 1
ATOM 1833 O O . GLN B 1 77 ? 12.938 -8.102 -9.812 1 94.62 77 GLN B O 1
ATOM 1838 N N . ASP B 1 78 ? 14.586 -7.32 -11.234 1 94.19 78 ASP B N 1
ATOM 1839 C CA . ASP B 1 78 ? 15.477 -6.738 -10.234 1 94.19 78 ASP B CA 1
ATOM 1840 C C . ASP B 1 78 ? 15.977 -7.801 -9.266 1 94.19 78 ASP B C 1
ATOM 1842 O O . ASP B 1 78 ? 16.094 -7.543 -8.062 1 94.19 78 ASP B O 1
ATOM 1846 N N . ASP B 1 79 ? 16.141 -8.992 -9.781 1 95.94 79 ASP B N 1
ATOM 1847 C CA . ASP B 1 79 ? 16.688 -10.109 -9.023 1 95.94 79 ASP B CA 1
ATOM 1848 C C . ASP B 1 79 ? 15.812 -10.438 -7.82 1 95.94 79 ASP B C 1
ATOM 1850 O O . ASP B 1 79 ? 16.312 -10.742 -6.738 1 95.94 79 ASP B O 1
ATOM 1854 N N . ALA B 1 80 ? 14.539 -10.297 -8.094 1 97.88 80 ALA B N 1
ATOM 1855 C CA . ALA B 1 80 ? 13.602 -10.516 -6.996 1 97.88 80 ALA B CA 1
ATOM 1856 C C . ALA B 1 80 ? 13.516 -11.992 -6.625 1 97.88 80 ALA B C 1
ATOM 1858 O O . ALA B 1 80 ? 13.25 -12.336 -5.473 1 97.88 80 ALA B O 1
ATOM 1859 N N . LEU B 1 81 ? 13.742 -12.852 -7.625 1 98.56 81 LEU B N 1
ATOM 1860 C CA . LEU B 1 81 ? 13.727 -14.297 -7.41 1 98.56 81 LEU B CA 1
ATOM 1861 C C . LEU B 1 81 ? 14.906 -14.961 -8.117 1 98.56 81 LEU B C 1
ATOM 1863 O O . LEU B 1 81 ? 15.25 -14.586 -9.242 1 98.56 81 LEU B O 1
ATOM 1867 N N . GLU B 1 82 ? 15.531 -15.859 -7.449 1 98.62 82 GLU B N 1
ATOM 1868 C CA . GLU B 1 82 ? 16.406 -16.812 -8.117 1 98.62 82 GLU B CA 1
ATOM 1869 C C . GLU B 1 82 ? 15.656 -18.094 -8.484 1 98.62 82 GLU B C 1
ATOM 1871 O O . GLU B 1 82 ? 15.273 -18.875 -7.609 1 98.62 82 GLU B O 1
ATOM 1876 N N . VAL B 1 83 ? 15.562 -18.359 -9.758 1 98.44 83 VAL B N 1
ATOM 1877 C CA . VAL B 1 83 ? 14.641 -19.375 -10.242 1 98.44 83 VAL B CA 1
ATOM 1878 C C . VAL B 1 83 ? 15.398 -20.406 -11.062 1 98.44 83 VAL B C 1
ATOM 1880 O O . VAL B 1 83 ? 16.328 -20.062 -11.805 1 98.44 83 VAL B O 1
ATOM 1883 N N . GLU B 1 84 ? 15.102 -21.672 -10.844 1 98.69 84 GLU B N 1
ATOM 1884 C CA . GLU B 1 84 ? 15.5 -22.766 -11.711 1 98.69 84 GLU B CA 1
ATOM 1885 C C . GLU B 1 84 ? 14.297 -23.375 -12.43 1 98.69 84 GLU B C 1
ATOM 1887 O O . GLU B 1 84 ? 13.492 -24.078 -11.812 1 98.69 84 GLU B O 1
ATOM 1892 N N . VAL B 1 85 ? 14.188 -23.141 -13.703 1 98.5 85 VAL B N 1
ATOM 1893 C CA . VAL B 1 85 ? 13.086 -23.688 -14.477 1 98.5 85 VAL B CA 1
ATOM 1894 C C . VAL B 1 85 ? 13.352 -25.172 -14.773 1 98.5 85 VAL B C 1
ATOM 1896 O O . VAL B 1 85 ? 14.445 -25.531 -15.227 1 98.5 85 VAL B O 1
ATOM 1899 N N . LEU B 1 86 ? 12.375 -25.938 -14.586 1 98.69 86 LEU B N 1
ATOM 1900 C CA . LEU B 1 86 ? 12.508 -27.391 -14.742 1 98.69 86 LEU B CA 1
ATOM 1901 C C . LEU B 1 86 ? 11.742 -27.875 -15.969 1 98.69 86 LEU B C 1
ATOM 1903 O O . LEU B 1 86 ? 12.117 -28.875 -16.578 1 98.69 86 LEU B O 1
ATOM 1907 N N . ARG B 1 87 ? 10.586 -27.266 -16.266 1 98.19 87 ARG B N 1
ATOM 1908 C CA . ARG B 1 87 ? 9.719 -27.625 -17.375 1 98.19 87 ARG B CA 1
ATOM 1909 C C . ARG B 1 87 ? 8.938 -26.422 -17.875 1 98.19 87 ARG B C 1
ATOM 1911 O O . ARG B 1 87 ? 8.453 -25.609 -17.078 1 98.19 87 ARG B O 1
ATOM 1918 N N . ALA B 1 88 ? 8.859 -26.281 -19.156 1 97.94 88 ALA B N 1
ATOM 1919 C CA . ALA B 1 88 ? 8.016 -25.266 -19.797 1 97.94 88 ALA B CA 1
ATOM 1920 C C . ALA B 1 88 ? 7.508 -25.75 -21.141 1 97.94 88 ALA B C 1
ATOM 1922 O O . ALA B 1 88 ? 8.242 -25.719 -22.141 1 97.94 88 ALA B O 1
ATOM 1923 N N . ASP B 1 89 ? 6.387 -26.266 -21.188 1 96.75 89 ASP B N 1
ATOM 1924 C CA . ASP B 1 89 ? 5.758 -26.734 -22.422 1 96.75 89 ASP B CA 1
ATOM 1925 C C . ASP B 1 89 ? 4.246 -26.547 -22.375 1 96.75 89 ASP B C 1
ATOM 1927 O O . ASP B 1 89 ? 3.73 -25.844 -21.5 1 96.75 89 ASP B O 1
ATOM 1931 N N . ASP B 1 90 ? 3.484 -27.078 -23.281 1 95.56 90 ASP B N 1
ATOM 1932 C CA . ASP B 1 90 ? 2.053 -26.828 -23.438 1 95.56 90 ASP B CA 1
ATOM 1933 C C . ASP B 1 90 ? 1.268 -27.5 -22.312 1 95.56 90 ASP B C 1
ATOM 1935 O O . ASP B 1 90 ? 0.095 -27.188 -22.094 1 95.56 90 ASP B O 1
ATOM 1939 N N . GLY B 1 91 ? 1.968 -28.406 -21.609 1 96.31 91 GLY B N 1
ATOM 1940 C CA . GLY B 1 91 ? 1.276 -29.156 -20.562 1 96.31 91 GLY B CA 1
ATOM 1941 C C . GLY B 1 91 ? 1.561 -28.656 -19.172 1 96.31 91 GLY B C 1
ATOM 1942 O O . GLY B 1 91 ? 0.861 -29 -18.219 1 96.31 91 GLY B O 1
ATOM 1943 N N . GLY B 1 92 ? 2.652 -27.828 -19.125 1 97.94 92 GLY B N 1
ATOM 1944 C CA . GLY B 1 92 ? 2.977 -27.422 -17.766 1 97.94 92 GLY B CA 1
ATOM 1945 C C . GLY B 1 92 ? 4.148 -26.453 -17.688 1 97.94 92 GLY B C 1
ATOM 1946 O O . GLY B 1 92 ? 4.848 -26.25 -18.672 1 97.94 92 GLY B O 1
ATOM 1947 N N . PHE B 1 93 ? 4.336 -25.875 -16.625 1 98.69 93 PHE B N 1
ATOM 1948 C CA . PHE B 1 93 ? 5.406 -24.969 -16.266 1 98.69 93 PHE B CA 1
ATOM 1949 C C . PHE B 1 93 ? 5.859 -25.203 -14.828 1 98.69 93 PHE B C 1
ATOM 1951 O O . PHE B 1 93 ? 5.082 -25.031 -13.891 1 98.69 93 PHE B O 1
ATOM 1958 N N . SER B 1 94 ? 7.082 -25.688 -14.648 1 98.75 94 SER B N 1
ATOM 1959 C CA . SER B 1 94 ? 7.617 -26.047 -13.336 1 98.75 94 SER B CA 1
ATOM 1960 C C . SER B 1 94 ? 8.945 -25.344 -13.07 1 98.75 94 SER B C 1
ATOM 1962 O O . SER B 1 94 ? 9.805 -25.266 -13.961 1 98.75 94 SER B O 1
ATOM 1964 N N . TYR B 1 95 ? 9.094 -24.828 -11.875 1 98.81 95 TYR B N 1
ATOM 1965 C CA . TYR B 1 95 ? 10.359 -24.203 -11.492 1 98.81 95 TYR B CA 1
ATOM 1966 C C . TYR B 1 95 ? 10.523 -24.203 -9.977 1 98.81 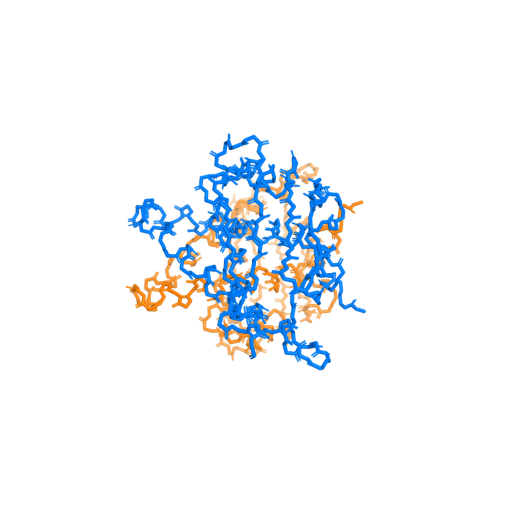95 TYR B C 1
ATOM 1968 O O . TYR B 1 95 ? 9.555 -24.375 -9.234 1 98.81 95 TYR B O 1
ATOM 1976 N N . ASP B 1 96 ? 11.703 -24.078 -9.531 1 98.81 96 ASP B N 1
ATOM 1977 C CA . ASP B 1 96 ? 12.055 -23.906 -8.133 1 98.81 96 ASP B CA 1
ATOM 1978 C C . ASP B 1 96 ? 12.609 -22.5 -7.875 1 98.81 96 ASP B C 1
ATOM 1980 O O . ASP B 1 96 ? 13.383 -21.984 -8.68 1 98.81 96 ASP B O 1
ATOM 1984 N N . VAL B 1 97 ? 12.18 -21.938 -6.801 1 98.88 97 VAL B N 1
ATOM 1985 C CA . VAL B 1 97 ? 12.758 -20.688 -6.34 1 98.88 97 VAL B CA 1
ATOM 1986 C C . VAL B 1 97 ? 13.719 -20.953 -5.188 1 98.88 97 VAL B C 1
ATOM 1988 O O . VAL B 1 97 ? 13.344 -21.562 -4.184 1 98.88 97 VAL B O 1
ATOM 1991 N N . HIS B 1 98 ? 14.898 -20.406 -5.32 1 98.69 98 HIS B N 1
ATOM 1992 C CA . HIS B 1 98 ? 15.93 -20.719 -4.336 1 98.69 98 HIS B CA 1
ATOM 1993 C C . HIS B 1 98 ? 16.25 -19.5 -3.479 1 98.69 98 HIS B C 1
ATOM 1995 O O . HIS B 1 98 ? 16.891 -19.625 -2.43 1 98.69 98 HIS B O 1
ATOM 2001 N N . ARG B 1 99 ? 15.93 -18.422 -3.893 1 98.56 99 ARG B N 1
ATOM 2002 C CA . ARG B 1 99 ? 16 -17.188 -3.125 1 98.56 99 ARG B CA 1
ATOM 2003 C C . ARG B 1 99 ? 14.844 -16.266 -3.469 1 98.56 99 ARG B C 1
ATOM 2005 O O . ARG B 1 99 ? 14.469 -16.141 -4.637 1 98.56 99 ARG B O 1
ATOM 2012 N N . CYS B 1 100 ? 14.281 -15.68 -2.518 1 98.62 100 CYS B N 1
ATOM 2013 C CA . CYS B 1 100 ? 13.117 -14.82 -2.689 1 98.62 100 CYS B CA 1
ATOM 2014 C C . CYS B 1 100 ? 13.297 -13.508 -1.932 1 98.62 100 CYS B C 1
ATOM 2016 O O . CYS B 1 100 ? 13.117 -13.461 -0.713 1 98.62 100 CYS B O 1
ATOM 2018 N N . ARG B 1 101 ? 13.461 -12.422 -2.631 1 98.31 101 ARG B N 1
ATOM 2019 C CA . ARG B 1 101 ? 13.648 -11.117 -2.01 1 98.31 101 ARG B CA 1
ATOM 2020 C C . ARG B 1 101 ? 12.336 -10.57 -1.465 1 98.31 101 ARG B C 1
ATOM 2022 O O . ARG B 1 101 ? 12.328 -9.648 -0.648 1 98.31 101 ARG B O 1
ATOM 2029 N N . TYR B 1 102 ? 11.172 -11.094 -1.948 1 98.38 102 TYR B N 1
ATOM 2030 C CA . TYR B 1 102 ? 9.906 -10.781 -1.292 1 98.38 102 TYR B CA 1
ATOM 2031 C C . TYR B 1 102 ? 9.914 -11.258 0.157 1 98.38 102 TYR B C 1
ATOM 2033 O O . TYR B 1 102 ? 9.594 -10.492 1.068 1 98.38 102 TYR B O 1
ATOM 2041 N N . ALA B 1 103 ? 10.273 -12.492 0.332 1 98.38 103 ALA B N 1
ATOM 2042 C CA . ALA B 1 103 ? 10.336 -13.055 1.677 1 98.38 103 ALA B CA 1
ATOM 2043 C C . ALA B 1 103 ? 11.328 -12.289 2.551 1 98.38 103 ALA B C 1
ATOM 2045 O O . ALA B 1 103 ? 11.031 -11.992 3.713 1 98.38 103 ALA B O 1
ATOM 2046 N N . GLU B 1 104 ? 12.492 -12.023 2.016 1 98.25 104 GLU B N 1
ATOM 2047 C CA . GLU B 1 104 ? 13.492 -11.25 2.736 1 98.25 104 GLU B CA 1
ATOM 2048 C C . GLU B 1 104 ? 12.945 -9.883 3.15 1 98.25 104 GLU B C 1
ATOM 2050 O O . GLU B 1 104 ? 13.141 -9.445 4.285 1 98.25 104 GLU B O 1
ATOM 2055 N N . MET B 1 105 ? 12.258 -9.258 2.258 1 98.12 105 MET B N 1
ATOM 2056 C CA . MET B 1 105 ? 11.672 -7.941 2.514 1 98.12 105 MET B CA 1
ATOM 2057 C C . MET B 1 105 ? 10.648 -8.008 3.637 1 98.12 105 MET B C 1
ATOM 2059 O O . MET B 1 105 ? 10.672 -7.191 4.559 1 98.12 105 MET B O 1
ATOM 2063 N N . TYR B 1 106 ? 9.719 -8.984 3.549 1 98.38 106 TYR B N 1
ATOM 2064 C CA . TYR B 1 106 ? 8.695 -9.102 4.582 1 98.38 106 TYR B CA 1
ATOM 2065 C C . TYR B 1 106 ? 9.328 -9.383 5.941 1 98.38 106 TYR B C 1
ATOM 2067 O O . TYR B 1 106 ? 8.867 -8.859 6.961 1 98.38 106 TYR B O 1
ATOM 2075 N N . ARG B 1 107 ? 10.375 -10.203 5.977 1 98 107 ARG B N 1
ATOM 2076 C CA . ARG B 1 107 ? 11.086 -10.453 7.227 1 98 107 ARG B CA 1
ATOM 2077 C C . ARG B 1 107 ? 11.719 -9.172 7.758 1 98 107 ARG B C 1
ATOM 2079 O O . ARG B 1 107 ? 11.594 -8.852 8.938 1 98 107 ARG B O 1
ATOM 2086 N N . GLU B 1 108 ? 12.383 -8.484 6.922 1 98.12 108 GLU B N 1
ATOM 2087 C CA . GLU B 1 108 ? 13.016 -7.219 7.293 1 98.12 108 GLU B CA 1
ATOM 2088 C C . GLU B 1 108 ? 12 -6.238 7.867 1 98.12 108 GLU B C 1
ATOM 2090 O O . GLU B 1 108 ? 12.312 -5.473 8.781 1 98.12 108 GLU B O 1
ATOM 2095 N N . MET B 1 109 ? 10.805 -6.266 7.402 1 97.81 109 MET B N 1
ATOM 2096 C CA . MET B 1 109 ? 9.781 -5.297 7.773 1 97.81 109 MET B CA 1
ATOM 2097 C C . MET B 1 109 ? 9 -5.77 9 1 97.81 109 MET B C 1
ATOM 2099 O O . MET B 1 109 ? 8.07 -5.098 9.438 1 97.81 109 MET B O 1
ATOM 2103 N N . GLY B 1 110 ? 9.328 -6.969 9.492 1 97.44 110 GLY B N 1
ATOM 2104 C CA . GLY B 1 110 ? 8.617 -7.508 10.641 1 97.44 110 GLY B CA 1
ATOM 2105 C C . GLY B 1 110 ? 7.273 -8.117 10.273 1 97.44 110 GLY B C 1
ATOM 2106 O O . GLY B 1 110 ? 6.367 -8.172 11.109 1 97.44 110 GLY B O 1
ATOM 2107 N N . LEU B 1 111 ? 7.125 -8.531 8.992 1 98.06 111 LEU B N 1
ATOM 2108 C CA . LEU B 1 111 ? 5.852 -9.039 8.492 1 98.06 111 LEU B CA 1
ATOM 2109 C C . LEU B 1 111 ? 5.977 -10.508 8.094 1 98.06 111 LEU B C 1
ATOM 2111 O O . LEU B 1 111 ? 5.172 -11.008 7.305 1 98.06 111 LEU B O 1
ATOM 2115 N N . ALA B 1 112 ? 6.922 -11.195 8.586 1 96.75 112 ALA B N 1
ATOM 2116 C CA . ALA B 1 112 ? 7.168 -12.586 8.211 1 96.75 112 ALA B CA 1
ATOM 2117 C C . ALA B 1 112 ? 5.941 -13.453 8.484 1 96.75 112 ALA B C 1
ATOM 2119 O O . ALA B 1 112 ? 5.633 -14.367 7.715 1 96.75 112 ALA B O 1
ATOM 2120 N N . GLU B 1 113 ? 5.254 -13.133 9.516 1 96.81 113 GLU B N 1
ATOM 2121 C CA . GLU B 1 113 ? 4.16 -14 9.953 1 96.81 113 GLU B CA 1
ATOM 2122 C C . GLU B 1 113 ? 2.986 -13.938 8.977 1 96.81 113 GLU B C 1
ATOM 2124 O O . GLU B 1 113 ? 2.123 -14.812 8.984 1 96.81 113 GLU B O 1
ATOM 2129 N N . ILE B 1 114 ? 2.963 -12.836 8.117 1 97.88 114 ILE B N 1
ATOM 2130 C CA . ILE B 1 114 ? 1.849 -12.758 7.176 1 97.88 114 ILE B CA 1
ATOM 2131 C C . ILE B 1 114 ? 2.381 -12.641 5.75 1 97.88 114 ILE B C 1
ATOM 2133 O O . ILE B 1 114 ? 1.618 -12.375 4.816 1 97.88 114 ILE B O 1
ATOM 2137 N N . GLY B 1 115 ? 3.656 -12.789 5.594 1 98 115 GLY B N 1
ATOM 2138 C CA . GLY B 1 115 ? 4.234 -12.734 4.258 1 98 115 GLY B CA 1
ATOM 2139 C C . GLY B 1 115 ? 3.572 -13.68 3.279 1 98 115 GLY B C 1
ATOM 2140 O O . GLY B 1 115 ? 3.371 -13.336 2.113 1 98 115 GLY B O 1
ATOM 2141 N N . HIS B 1 116 ? 3.209 -14.898 3.725 1 97.81 116 HIS B N 1
ATOM 2142 C CA . HIS B 1 116 ? 2.561 -15.891 2.885 1 97.81 116 HIS B CA 1
ATOM 2143 C C . HIS B 1 116 ? 1.188 -15.414 2.42 1 97.81 116 HIS B C 1
ATOM 2145 O O . HIS B 1 116 ? 0.771 -15.711 1.298 1 97.81 116 HIS B O 1
ATOM 2151 N N . LEU B 1 117 ? 0.461 -14.609 3.197 1 97.88 117 LEU B N 1
ATOM 2152 C CA . LEU B 1 117 ? -0.832 -14.055 2.812 1 97.88 117 LEU B CA 1
ATOM 2153 C C . LEU B 1 117 ? -0.662 -12.945 1.78 1 97.88 117 LEU B C 1
ATOM 2155 O O . LEU B 1 117 ? -1.479 -12.805 0.868 1 97.88 117 LEU B O 1
ATOM 2159 N N . LEU B 1 118 ? 0.429 -12.211 1.932 1 97.88 118 LEU B N 1
ATOM 2160 C CA . LEU B 1 118 ? 0.628 -11.008 1.135 1 97.88 118 LEU B CA 1
ATOM 2161 C C . LEU B 1 118 ? 1.23 -11.352 -0.225 1 97.88 118 LEU B C 1
ATOM 2163 O O . LEU B 1 118 ? 1.069 -10.594 -1.187 1 97.88 118 LEU B O 1
ATOM 2167 N N . SER B 1 119 ? 1.953 -12.43 -0.287 1 97.5 119 SER B N 1
ATOM 2168 C CA . SER B 1 119 ? 2.674 -12.695 -1.527 1 97.5 119 SER B CA 1
ATOM 2169 C C . SER B 1 119 ? 2.447 -14.133 -2.002 1 97.5 119 SER B C 1
ATOM 2171 O O . SER B 1 119 ? 1.909 -14.352 -3.09 1 97.5 119 SER B O 1
ATOM 2173 N N . CYS B 1 120 ? 2.65 -15.156 -1.196 1 97.69 120 CYS B N 1
ATOM 2174 C CA . CYS B 1 120 ? 2.678 -16.547 -1.632 1 97.69 120 CYS B CA 1
ATOM 2175 C C . CYS B 1 120 ? 1.293 -17.016 -2.066 1 97.69 120 CYS B C 1
ATOM 2177 O O . CYS B 1 120 ? 1.152 -17.688 -3.082 1 97.69 120 CYS B O 1
ATOM 2179 N N . ASN B 1 121 ? 0.348 -16.578 -1.326 1 95.19 121 ASN B N 1
ATOM 2180 C CA . ASN B 1 121 ? -1.005 -17.047 -1.615 1 95.19 121 ASN B CA 1
ATOM 2181 C C . ASN B 1 121 ? -1.546 -16.422 -2.902 1 95.19 121 ASN B C 1
ATOM 2183 O O . ASN B 1 121 ? -2.512 -16.922 -3.479 1 95.19 121 ASN B O 1
ATOM 2187 N N . ARG B 1 122 ? -1.029 -15.336 -3.326 1 97.56 122 ARG B N 1
ATOM 2188 C CA . ARG B 1 122 ? -1.446 -14.695 -4.57 1 97.56 122 ARG B CA 1
ATOM 2189 C C . ARG B 1 122 ? -1.23 -15.625 -5.762 1 97.56 122 ARG B C 1
ATOM 2191 O O . ARG B 1 122 ? -1.932 -15.523 -6.77 1 97.56 122 ARG B O 1
ATOM 2198 N N . ASP B 1 123 ? -0.268 -16.516 -5.648 1 97.88 123 ASP B N 1
ATOM 2199 C CA . ASP B 1 123 ? 0.097 -17.391 -6.754 1 97.88 123 ASP B CA 1
ATOM 2200 C C . ASP B 1 123 ? -1.074 -18.281 -7.156 1 97.88 123 ASP B C 1
ATOM 2202 O O . ASP B 1 123 ? -1.356 -18.453 -8.344 1 97.88 123 ASP B O 1
ATOM 2206 N N . HIS B 1 124 ? -1.738 -18.828 -6.133 1 97.06 124 HIS B N 1
ATOM 2207 C CA . HIS B 1 124 ? -2.883 -19.688 -6.41 1 97.06 124 HIS B CA 1
ATOM 2208 C C . HIS B 1 124 ? -4.031 -18.906 -7.023 1 97.06 124 HIS B C 1
ATOM 2210 O O . HIS B 1 124 ? -4.633 -19.328 -8.008 1 97.06 124 HIS B O 1
ATOM 2216 N N . GLY B 1 125 ? -4.309 -17.766 -6.438 1 97.31 125 GLY B N 1
ATOM 2217 C CA . GLY B 1 125 ? -5.367 -16.922 -6.977 1 97.31 125 GLY B CA 1
ATOM 2218 C C . GLY B 1 125 ? -5.082 -16.422 -8.383 1 97.31 125 GLY B C 1
ATOM 2219 O O . GLY B 1 125 ? -5.973 -16.422 -9.234 1 97.31 125 GLY B O 1
ATOM 2220 N N . PHE B 1 126 ? -3.887 -16.047 -8.664 1 98.44 126 PHE B N 1
ATOM 2221 C CA . PHE B 1 126 ? -3.521 -15.5 -9.969 1 98.44 126 PHE B CA 1
ATOM 2222 C C . PHE B 1 126 ? -3.758 -16.516 -11.078 1 98.44 126 PHE B C 1
ATOM 2224 O O . PHE B 1 126 ? -4.395 -16.203 -12.086 1 98.44 126 PHE B O 1
ATOM 2231 N N . ILE B 1 127 ? -3.248 -17.766 -10.883 1 98.56 127 ILE B N 1
ATOM 2232 C CA . ILE B 1 127 ? -3.365 -18.75 -11.945 1 98.56 127 ILE B CA 1
ATOM 2233 C C . ILE B 1 127 ? -4.832 -19.125 -12.133 1 98.56 127 ILE B C 1
ATOM 2235 O O . ILE B 1 127 ? -5.273 -19.375 -13.258 1 98.56 127 ILE B O 1
ATOM 2239 N N . GLU B 1 128 ? -5.566 -19.188 -11.008 1 97.44 128 GLU B N 1
ATOM 2240 C CA . GLU B 1 128 ? -6.996 -19.453 -11.102 1 97.44 128 GLU B CA 1
ATOM 2241 C C . GLU B 1 128 ? -7.695 -18.438 -12 1 97.44 128 GLU B C 1
ATOM 2243 O O . GLU B 1 128 ? -8.531 -18.797 -12.828 1 97.44 128 GLU B O 1
ATOM 2248 N N . GLY B 1 129 ? -7.422 -17.172 -11.844 1 97.88 129 GLY B N 1
ATOM 2249 C CA . GLY B 1 129 ? -7.996 -16.125 -12.68 1 97.88 129 GLY B CA 1
ATOM 2250 C C . GLY B 1 129 ? -7.434 -16.109 -14.086 1 97.88 129 GLY B C 1
ATOM 2251 O O . GLY B 1 129 ? -8.164 -15.867 -15.047 1 97.88 129 GLY B O 1
ATOM 2252 N N . TYR B 1 130 ? -6.172 -16.375 -14.219 1 98.5 130 TYR B N 1
ATOM 2253 C CA . TYR B 1 130 ? -5.469 -16.281 -15.492 1 98.5 130 TYR B CA 1
ATOM 2254 C C . TYR B 1 130 ? -5.91 -17.375 -16.453 1 98.5 130 TYR B C 1
ATOM 2256 O O . TYR B 1 130 ? -6.227 -17.109 -17.609 1 98.5 130 TYR B O 1
ATOM 2264 N N . ASP B 1 131 ? -5.922 -18.641 -15.992 1 97.94 131 ASP B N 1
ATOM 2265 C CA . ASP B 1 131 ? -6.328 -19.812 -16.781 1 97.94 131 ASP B CA 1
ATOM 2266 C C . ASP B 1 131 ? -6.887 -20.906 -15.867 1 97.94 131 ASP B C 1
ATOM 2268 O O . ASP B 1 131 ? -6.129 -21.703 -15.32 1 97.94 131 ASP B O 1
ATOM 2272 N N . PRO B 1 132 ? -8.164 -21 -15.75 1 96.25 132 PRO B N 1
ATOM 2273 C CA . PRO B 1 132 ? -8.781 -21.953 -14.828 1 96.25 132 PRO B CA 1
ATOM 2274 C C . PRO B 1 132 ? -8.484 -23.406 -15.188 1 96.25 132 PRO B C 1
ATOM 2276 O O . PRO B 1 132 ? -8.75 -24.312 -14.398 1 96.25 132 PRO B O 1
ATOM 2279 N N . ARG B 1 133 ? -7.922 -23.672 -16.359 1 97 133 ARG B N 1
ATOM 2280 C CA . ARG B 1 133 ? -7.559 -25.016 -16.766 1 97 133 ARG B CA 1
ATOM 2281 C C . ARG B 1 133 ? -6.215 -25.438 -16.172 1 97 133 ARG B C 1
ATOM 2283 O O . ARG B 1 133 ? -5.805 -26.594 -16.312 1 97 133 ARG B O 1
ATOM 2290 N N . VAL B 1 134 ? -5.535 -24.484 -15.57 1 98 134 VAL B N 1
ATOM 2291 C CA . VAL B 1 134 ? -4.211 -24.75 -15.016 1 98 134 VAL B CA 1
ATOM 2292 C C . VAL B 1 134 ? -4.297 -24.828 -13.492 1 98 134 VAL B C 1
ATOM 2294 O O . VAL B 1 134 ? -4.98 -24.031 -12.859 1 98 134 VAL B O 1
ATOM 2297 N N . GLU B 1 135 ? -3.621 -25.797 -12.914 1 97.75 135 GLU B N 1
ATOM 2298 C CA . GLU B 1 135 ? -3.549 -25.953 -11.461 1 97.75 135 GLU B CA 1
ATOM 2299 C C . GLU B 1 135 ? -2.115 -25.797 -10.961 1 97.75 135 GLU B C 1
ATOM 2301 O O . GLU B 1 135 ? -1.175 -26.266 -11.602 1 97.75 135 GLU B O 1
ATOM 2306 N N . LEU B 1 136 ? -1.997 -25.203 -9.789 1 98.38 136 LEU B N 1
ATOM 2307 C CA . LEU B 1 136 ? -0.706 -25.062 -9.125 1 98.38 136 LEU B CA 1
ATOM 2308 C C . LEU B 1 136 ? -0.591 -26.031 -7.953 1 98.38 136 LEU B C 1
ATOM 2310 O O . LEU B 1 136 ? -1.479 -26.094 -7.098 1 98.38 136 LEU B O 1
ATOM 2314 N N . THR B 1 137 ? 0.444 -26.797 -7.941 1 98.38 137 THR B N 1
ATOM 2315 C CA . THR B 1 137 ? 0.853 -27.562 -6.762 1 98.38 137 THR B CA 1
ATOM 2316 C C . THR B 1 137 ? 2.16 -27.016 -6.195 1 98.38 137 THR B C 1
ATOM 2318 O O . THR B 1 137 ? 3.168 -26.938 -6.902 1 98.38 137 THR B O 1
ATOM 2321 N N . ARG B 1 138 ? 2.17 -26.562 -5.02 1 98.19 138 ARG B N 1
ATOM 2322 C CA . ARG B 1 138 ? 3.326 -26.062 -4.281 1 98.19 138 ARG B CA 1
ATOM 2323 C C . ARG B 1 138 ? 3.33 -26.578 -2.852 1 98.19 138 ARG B C 1
ATOM 2325 O O . ARG B 1 138 ? 2.445 -26.25 -2.059 1 98.19 138 ARG B O 1
ATOM 2332 N N . THR B 1 139 ? 4.277 -27.344 -2.4 1 97.25 139 THR B N 1
ATOM 2333 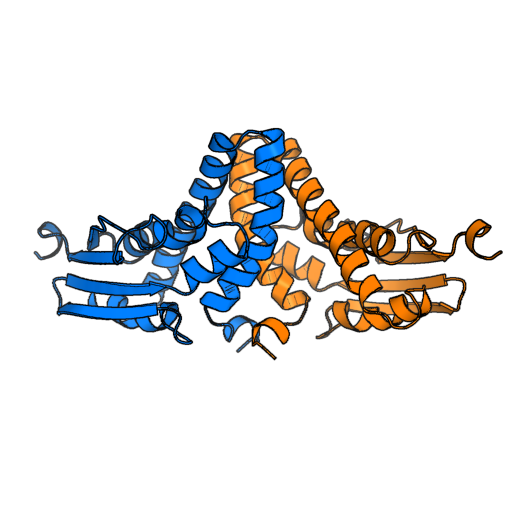C CA . THR B 1 139 ? 4.238 -28.078 -1.136 1 97.25 139 THR B CA 1
ATOM 2334 C C . THR B 1 139 ? 5.113 -27.391 -0.091 1 97.25 139 THR B C 1
ATOM 2336 O O . THR B 1 139 ? 5.008 -27.672 1.103 1 97.25 139 THR B O 1
ATOM 2339 N N . ARG B 1 140 ? 6.004 -26.531 -0.548 1 97 140 ARG B N 1
ATOM 2340 C CA . ARG B 1 140 ? 6.887 -25.797 0.357 1 97 140 ARG B CA 1
ATOM 2341 C C . ARG B 1 140 ? 7.164 -24.391 -0.162 1 97 140 ARG B C 1
ATOM 2343 O O . ARG B 1 140 ? 7.141 -24.156 -1.371 1 97 140 ARG B O 1
ATOM 2350 N N . THR B 1 141 ? 7.395 -23.484 0.652 1 97.88 141 THR B N 1
ATOM 2351 C CA . THR B 1 141 ? 7.816 -22.125 0.322 1 97.88 141 THR B CA 1
ATOM 2352 C C . THR B 1 141 ? 8.992 -21.688 1.195 1 97.88 141 THR B C 1
ATOM 2354 O O . THR B 1 141 ? 9.125 -22.156 2.332 1 97.88 141 THR B O 1
ATOM 2357 N N . LEU B 1 142 ? 9.766 -20.828 0.701 1 98.06 142 LEU B N 1
ATOM 2358 C CA . LEU B 1 142 ? 10.828 -20.203 1.484 1 98.06 142 LEU B CA 1
ATOM 2359 C C . LEU B 1 142 ? 10.258 -19.406 2.652 1 98.06 142 LEU B C 1
ATOM 2361 O O . LEU B 1 142 ? 10.812 -19.422 3.754 1 98.06 142 LEU B O 1
ATOM 2365 N N . MET B 1 143 ? 9.109 -18.766 2.441 1 97.06 143 MET B N 1
ATOM 2366 C CA . MET B 1 143 ? 8.445 -17.969 3.463 1 97.06 143 MET B CA 1
ATOM 2367 C C . MET B 1 143 ? 8.062 -18.828 4.664 1 97.06 143 MET B C 1
ATOM 2369 O O . MET B 1 143 ? 8.102 -18.359 5.805 1 97.06 143 MET B O 1
ATOM 2373 N N . SER B 1 144 ? 7.805 -20.078 4.441 1 94.31 144 SER B N 1
ATOM 2374 C CA . SER B 1 144 ? 7.379 -20.969 5.512 1 94.31 144 SER B CA 1
ATOM 2375 C C . SER B 1 144 ? 8.531 -21.844 5.992 1 94.31 144 SER B C 1
ATOM 2377 O O . SER B 1 144 ? 8.312 -22.844 6.684 1 94.31 144 SER B O 1
ATOM 2379 N N . GLY B 1 145 ? 9.766 -21.562 5.504 1 94.5 145 GLY B N 1
ATOM 2380 C CA . GLY B 1 145 ? 10.938 -22.25 6.035 1 94.5 145 GLY B CA 1
ATOM 2381 C C . GLY B 1 145 ? 11.406 -23.391 5.168 1 94.5 145 GLY B C 1
ATOM 2382 O O . GLY B 1 145 ? 12.32 -24.141 5.547 1 94.5 145 GLY B O 1
ATOM 2383 N N . GLY B 1 146 ? 10.836 -23.609 4.035 1 96.06 146 GLY B N 1
ATOM 2384 C CA . GLY B 1 146 ? 11.281 -24.656 3.123 1 96.06 146 GLY B CA 1
ATOM 2385 C C . GLY B 1 146 ? 12.633 -24.359 2.494 1 96.06 146 GLY B C 1
ATOM 2386 O O . GLY B 1 146 ? 13.102 -23.219 2.523 1 96.06 146 GLY B O 1
ATOM 2387 N N . ALA B 1 147 ? 13.227 -25.375 1.966 1 96.75 147 ALA B N 1
ATOM 2388 C CA . ALA B 1 147 ? 14.523 -25.25 1.318 1 96.75 147 ALA B CA 1
ATOM 2389 C C . ALA B 1 147 ? 14.414 -24.5 -0.006 1 96.75 147 ALA B C 1
ATOM 2391 O O . ALA B 1 147 ? 15.383 -23.906 -0.481 1 96.75 147 ALA B O 1
ATOM 2392 N N . CYS B 1 148 ? 13.289 -24.516 -0.636 1 98.38 148 CYS B N 1
ATOM 2393 C CA . CYS B 1 148 ? 12.922 -23.797 -1.852 1 98.38 148 CYS B CA 1
ATOM 2394 C C . CYS B 1 148 ? 11.406 -23.719 -2.006 1 98.38 148 CYS B C 1
ATOM 2396 O O . CYS B 1 148 ? 10.672 -24.297 -1.2 1 98.38 148 CYS B O 1
ATOM 2398 N N . CYS B 1 149 ? 10.922 -22.906 -2.848 1 98.75 149 CYS B N 1
ATOM 2399 C CA . CYS B 1 149 ? 9.531 -22.969 -3.293 1 98.75 149 CYS B CA 1
ATOM 2400 C C . CYS B 1 149 ? 9.406 -23.828 -4.551 1 98.75 149 CYS B C 1
ATOM 2402 O O . CYS B 1 149 ? 10.039 -23.531 -5.566 1 98.75 149 CYS B O 1
ATOM 2404 N N . ASP B 1 150 ? 8.609 -24.859 -4.492 1 98.81 150 ASP B N 1
ATOM 2405 C CA . ASP B 1 150 ? 8.508 -25.812 -5.602 1 98.81 150 ASP B CA 1
ATOM 2406 C C . ASP B 1 150 ? 7.215 -25.609 -6.379 1 98.81 150 ASP B C 1
ATOM 2408 O O . ASP B 1 150 ? 6.223 -26.297 -6.137 1 98.81 150 ASP B O 1
ATOM 2412 N N . PHE B 1 151 ? 7.262 -24.812 -7.406 1 98.81 151 PHE B N 1
ATOM 2413 C CA . PHE B 1 151 ? 6.105 -24.5 -8.234 1 98.81 151 PHE B CA 1
ATOM 2414 C C . PHE B 1 151 ? 5.906 -25.562 -9.312 1 98.81 151 PHE B C 1
ATOM 2416 O O . PHE B 1 151 ? 6.816 -25.828 -10.094 1 98.81 151 PHE B O 1
ATOM 2423 N N . ARG B 1 152 ? 4.707 -26.172 -9.344 1 98.81 152 ARG B N 1
ATOM 2424 C CA . ARG B 1 152 ? 4.309 -27.109 -10.391 1 98.81 152 ARG B CA 1
ATOM 2425 C C . ARG B 1 152 ? 2.955 -26.719 -10.977 1 98.81 152 ARG B C 1
ATOM 2427 O O . ARG B 1 152 ? 1.91 -27.047 -10.406 1 98.81 152 ARG B O 1
ATOM 2434 N N . TYR B 1 153 ? 2.982 -26.062 -12.125 1 98.75 153 TYR B N 1
ATOM 2435 C CA . TYR B 1 153 ? 1.758 -25.766 -12.859 1 98.75 153 TYR B CA 1
ATOM 2436 C C . TYR B 1 153 ? 1.456 -26.844 -13.891 1 98.75 153 TYR B C 1
ATOM 2438 O O . TYR B 1 153 ? 2.328 -27.234 -14.672 1 98.75 153 TYR B O 1
ATOM 2446 N N . GLU B 1 154 ? 0.218 -27.344 -13.898 1 98.38 154 GLU B N 1
ATOM 2447 C CA . GLU B 1 154 ? -0.197 -28.375 -14.836 1 98.38 154 GLU B CA 1
ATOM 2448 C C . GLU B 1 154 ? -1.532 -28.031 -15.484 1 98.38 154 GLU B C 1
ATOM 2450 O O . GLU B 1 154 ? -2.463 -27.594 -14.812 1 98.38 154 GLU B O 1
ATOM 2455 N N . VAL B 1 155 ? -1.554 -28.219 -16.781 1 97.56 155 VAL B N 1
ATOM 2456 C CA . VAL B 1 155 ? -2.832 -28.125 -17.484 1 97.56 155 VAL B CA 1
ATOM 2457 C C . VAL B 1 155 ? -3.676 -29.359 -17.188 1 97.56 155 VAL B C 1
ATOM 2459 O O . VAL B 1 155 ? -3.205 -30.484 -17.344 1 97.56 155 VAL B O 1
ATOM 2462 N N . LYS B 1 156 ? -4.867 -29.062 -16.766 1 93.38 156 LYS B N 1
ATOM 2463 C CA . LYS B 1 156 ? -5.766 -30.172 -16.422 1 93.38 156 LYS B CA 1
ATOM 2464 C C . LYS B 1 156 ? -6.098 -31.016 -17.641 1 93.38 156 LYS B C 1
ATOM 2466 O O . LYS B 1 156 ? -6.246 -30.484 -18.75 1 93.38 156 LYS B O 1
ATOM 2471 N N . ALA B 1 157 ? -6.137 -32.344 -17.516 1 79.19 157 ALA B N 1
ATOM 2472 C CA . ALA B 1 157 ? -6.383 -33.312 -18.594 1 79.19 157 ALA B CA 1
ATOM 2473 C C . ALA B 1 157 ? -7.703 -33.031 -19.297 1 79.19 157 ALA B C 1
ATOM 2475 O O . ALA B 1 157 ? -7.805 -33.156 -20.516 1 79.19 157 ALA B O 1
ATOM 2476 N N . ASP B 1 158 ? -8.727 -32.875 -18.516 1 66.56 158 ASP B N 1
ATOM 2477 C CA . ASP B 1 158 ? -10.016 -32.656 -19.172 1 66.56 158 ASP B CA 1
ATOM 2478 C C . ASP B 1 158 ? -10.008 -31.375 -20 1 66.56 158 ASP B C 1
ATOM 2480 O O . ASP B 1 158 ? -10.898 -31.156 -20.828 1 66.56 158 ASP B O 1
ATOM 2484 N N . ALA B 1 159 ? -9.07 -30.531 -19.906 1 56.06 159 ALA B N 1
ATOM 2485 C CA . ALA B 1 159 ? -8.93 -29.312 -20.672 1 56.06 159 ALA B CA 1
ATOM 2486 C C . ALA B 1 159 ? -8.141 -29.547 -21.969 1 56.06 159 ALA B C 1
ATOM 2488 O O . ALA B 1 159 ? -8.195 -28.734 -22.891 1 56.06 159 ALA B O 1
ATOM 2489 N N . LYS B 1 160 ? -7.266 -30.594 -21.984 1 46.91 160 LYS B N 1
ATOM 2490 C CA . LYS B 1 160 ? -6.422 -30.922 -23.141 1 46.91 160 LYS B CA 1
ATOM 2491 C C . LYS B 1 160 ? -7.262 -31.422 -24.312 1 46.91 160 LYS B C 1
ATOM 2493 O O . LYS B 1 160 ? -6.832 -31.359 -25.469 1 46.91 160 LYS B O 1
ATOM 2498 N N . THR B 1 161 ? -8.445 -31.891 -24.109 1 40.25 161 THR B N 1
ATOM 2499 C CA . THR B 1 161 ? -9.18 -32.469 -25.234 1 40.25 161 THR B CA 1
ATOM 2500 C C . THR B 1 161 ? -9.953 -31.375 -25.969 1 40.25 161 THR B C 1
ATOM 2502 O O . THR B 1 161 ? -10.609 -30.531 -25.344 1 40.25 161 THR B O 1
#

Sequence (322 aa):
MSADQELGILARRRIEAGVIKPIYETLCAHLGKEQAQSLIGEAIAKTAVEAGRDFAARVPGGADIRSFAELQKLWTQDDALEVEVLRADDGGFSYDVHRCRYAEMYREMGLAEIGHLLSCNRDHGFIEGYDPRVELTRTRTLMSGGACCDFRYEVKADAKTMSADQELGILARRRIEAGVIKPIYETLCAHLGKEQAQSLIGEAIAKTAVEAGRDFAARVPGGADIRSFAELQKLWTQDDALEVEVLRADDGGFSYDVHRCRYAEMYREMGLAEIGHLLSCNRDHGFIEGYDPRVELTRTRTLMSGGACCDFRYEVKADAKT

Radius of gyration: 22.58 Å; Cα contacts (8 Å, |Δi|>4): 535; chains: 2; bounding box: 39×67×54 Å